Protein AF-A0A9X9S5Q2-F1 (afdb_monomer)

InterPro domains:
  IPR035952 Rhomboid-like superfamily [G3DSA:1.20.1540.10] (3-198)
  IPR035952 Rhomboid-like superfamily [SSF144091] (13-194)

Foldseek 3Di:
DCQPDDPCCCPVAAKAWLVDGDPRNLQNLLVDDNDPVQQCVLVVLLVVLVVLCVVQPPDVQLVVQLLVCLNGVLSNVLSVVVSVVCVVVVHTDIGGYNQLSSLLSNLVSLLSVLLVLDDPDPPDCPPPPDPDPDDVSVVVSVVVNVVVLVVCLVVLLVLLDQADPVRDGDNSVSNLSSNLSSLVSSLVSCVVVVPGDNVSNVVSVVSSVVSVVVSVVVVD

Structure (mmCIF, N/CA/C/O backbone):
data_AF-A0A9X9S5Q2-F1
#
_entry.id   AF-A0A9X9S5Q2-F1
#
loop_
_atom_site.group_PDB
_atom_site.id
_atom_site.type_symbol
_atom_site.label_atom_id
_atom_site.label_alt_id
_atom_site.label_comp_id
_atom_site.label_asym_id
_atom_site.label_entity_id
_atom_site.label_seq_id
_atom_site.pdbx_PDB_ins_code
_atom_site.Cartn_x
_atom_site.Cartn_y
_atom_site.Cartn_z
_atom_site.occupancy
_atom_site.B_iso_or_equiv
_atom_site.auth_seq_id
_atom_site.auth_comp_id
_atom_site.auth_asym_id
_atom_site.auth_atom_id
_atom_site.pdbx_PDB_model_num
ATOM 1 N N . MET A 1 1 ? 18.731 -2.890 -0.986 1.00 74.00 1 MET A N 1
ATOM 2 C CA . MET A 1 1 ? 19.321 -2.007 -2.017 1.00 74.00 1 MET A CA 1
ATOM 3 C C . MET A 1 1 ? 19.924 -2.868 -3.109 1.00 74.00 1 MET A C 1
ATOM 5 O O . MET A 1 1 ? 20.683 -3.769 -2.777 1.00 74.00 1 MET A O 1
ATOM 9 N N . ILE A 1 2 ? 19.578 -2.623 -4.375 1.00 87.50 2 ILE A N 1
ATOM 10 C CA . ILE A 1 2 ? 20.010 -3.463 -5.515 1.00 87.50 2 ILE A CA 1
ATOM 11 C C . ILE A 1 2 ? 20.996 -2.767 -6.466 1.00 87.50 2 ILE A C 1
ATOM 13 O O . ILE A 1 2 ? 21.327 -3.321 -7.509 1.00 87.50 2 ILE A O 1
ATOM 17 N N . TRP A 1 3 ? 21.467 -1.556 -6.135 1.00 84.38 3 TRP A N 1
ATOM 18 C CA . TRP A 1 3 ? 22.257 -0.689 -7.026 1.00 84.38 3 TRP A CA 1
ATOM 19 C C . TRP A 1 3 ? 23.456 -1.383 -7.689 1.00 84.38 3 TRP A C 1
ATOM 21 O O . TRP A 1 3 ? 23.707 -1.159 -8.869 1.00 84.38 3 TRP A O 1
ATOM 31 N N . SER A 1 4 ? 24.183 -2.234 -6.968 1.00 90.31 4 SER A N 1
ATOM 32 C CA . SER A 1 4 ? 25.396 -2.892 -7.470 1.00 90.31 4 SER A CA 1
ATOM 33 C C . SER A 1 4 ? 25.136 -4.111 -8.360 1.00 90.31 4 SER A C 1
ATOM 35 O O . SER A 1 4 ? 26.077 -4.641 -8.942 1.00 90.31 4 SER A O 1
ATOM 37 N N . LEU A 1 5 ? 23.886 -4.572 -8.482 1.00 92.12 5 LEU A N 1
ATOM 38 C CA . LEU A 1 5 ? 23.560 -5.735 -9.305 1.00 92.12 5 LEU A CA 1
ATOM 39 C C . LEU A 1 5 ? 23.618 -5.404 -10.802 1.00 92.12 5 LEU A C 1
ATOM 41 O O . LEU A 1 5 ? 23.294 -4.287 -11.223 1.00 92.12 5 LEU A O 1
ATOM 45 N N . ALA A 1 6 ? 23.974 -6.407 -11.605 1.00 95.00 6 ALA A N 1
ATOM 46 C CA . ALA A 1 6 ? 23.887 -6.335 -13.059 1.00 95.00 6 ALA A CA 1
ATOM 47 C C . ALA A 1 6 ? 22.443 -6.037 -13.508 1.00 95.00 6 ALA A C 1
ATOM 49 O O . ALA A 1 6 ? 21.480 -6.409 -12.825 1.00 95.00 6 ALA A O 1
ATOM 50 N N . ALA A 1 7 ? 22.285 -5.338 -14.635 1.00 92.38 7 ALA A N 1
ATOM 51 C CA . ALA A 1 7 ? 20.980 -4.874 -15.109 1.00 92.38 7 ALA A CA 1
ATOM 52 C C . ALA A 1 7 ? 20.016 -6.047 -15.336 1.00 92.38 7 ALA A C 1
ATOM 54 O O . ALA A 1 7 ? 18.865 -6.004 -14.902 1.00 92.38 7 ALA A O 1
ATOM 55 N N . GLU A 1 8 ? 20.517 -7.137 -15.905 1.00 93.81 8 GLU A N 1
ATOM 56 C CA . GLU A 1 8 ? 19.775 -8.362 -16.198 1.00 93.81 8 GLU A CA 1
ATOM 57 C C . GLU A 1 8 ? 19.169 -8.969 -14.926 1.00 93.81 8 GLU A C 1
ATOM 59 O O . GLU A 1 8 ? 18.037 -9.453 -14.935 1.00 93.81 8 GLU A O 1
ATOM 64 N N . ILE A 1 9 ? 19.895 -8.896 -13.806 1.00 94.19 9 ILE A N 1
ATOM 65 C CA . ILE A 1 9 ? 19.424 -9.383 -12.505 1.00 94.19 9 ILE A CA 1
ATOM 66 C C . ILE A 1 9 ? 18.381 -8.421 -11.924 1.00 94.19 9 ILE A C 1
ATOM 68 O O . ILE A 1 9 ? 17.349 -8.865 -11.420 1.00 94.19 9 ILE A O 1
ATOM 72 N N . LYS A 1 10 ? 18.604 -7.103 -12.013 1.00 94.00 10 LYS A N 1
ATOM 73 C CA . LYS A 1 10 ? 17.655 -6.095 -11.507 1.00 94.00 10 LYS A CA 1
ATOM 74 C C . LYS A 1 10 ? 16.293 -6.221 -12.183 1.00 94.00 10 LYS A C 1
ATOM 76 O O . LYS A 1 10 ? 15.301 -6.430 -11.493 1.00 94.00 10 LYS A O 1
ATOM 81 N N . TYR A 1 11 ? 16.249 -6.151 -13.511 1.00 92.31 11 TYR A N 1
ATOM 82 C CA . TYR A 1 11 ? 14.996 -6.227 -14.269 1.00 92.31 11 TYR A CA 1
ATOM 83 C C . TYR A 1 11 ? 14.404 -7.644 -14.280 1.00 92.31 11 TYR A C 1
ATOM 85 O O . TYR A 1 11 ? 13.187 -7.816 -14.310 1.00 92.31 11 TYR A O 1
ATOM 93 N N . GLY A 1 12 ? 15.249 -8.674 -14.168 1.00 92.75 12 GLY A N 1
ATOM 94 C CA . GLY A 1 12 ? 14.802 -10.063 -14.110 1.00 92.75 12 GLY A CA 1
ATOM 95 C C . GLY A 1 12 ? 14.085 -10.455 -12.814 1.00 92.75 12 GLY A C 1
ATOM 96 O O . GLY A 1 12 ? 13.256 -11.366 -12.850 1.00 92.75 12 GLY A O 1
ATOM 97 N N . TYR A 1 13 ? 14.390 -9.802 -11.685 1.00 94.88 13 TYR A N 1
ATOM 98 C CA . TYR A 1 13 ? 13.910 -10.240 -10.366 1.00 94.88 13 TYR A CA 1
ATOM 99 C C . TYR A 1 13 ? 13.351 -9.136 -9.471 1.00 94.88 13 TYR A C 1
ATOM 101 O O . TYR A 1 13 ? 12.476 -9.426 -8.665 1.00 94.88 13 TYR A O 1
ATOM 109 N N . PHE A 1 14 ? 13.840 -7.902 -9.573 1.00 96.50 14 PHE A N 1
ATOM 110 C CA . PHE A 1 14 ? 13.649 -6.884 -8.535 1.00 96.50 14 PHE A CA 1
ATOM 111 C C . PHE A 1 14 ? 13.004 -5.588 -9.020 1.00 96.50 14 PHE A C 1
ATOM 113 O O . PHE A 1 14 ? 12.625 -4.769 -8.195 1.00 96.50 14 PHE A O 1
ATOM 120 N N . ILE A 1 15 ? 12.890 -5.371 -10.325 1.00 95.56 15 ILE A N 1
ATOM 121 C CA . ILE A 1 15 ? 12.197 -4.220 -10.902 1.00 95.56 15 ILE A CA 1
ATOM 122 C C . ILE A 1 15 ? 11.067 -4.772 -11.754 1.00 95.56 15 ILE A C 1
ATOM 124 O O . ILE A 1 15 ? 11.304 -5.621 -12.615 1.00 95.56 15 ILE A O 1
ATOM 128 N N . LEU A 1 16 ? 9.845 -4.313 -11.495 1.00 96.50 16 LEU A N 1
ATOM 129 C CA . LEU A 1 16 ? 8.699 -4.639 -12.327 1.00 96.50 16 LEU A CA 1
ATOM 130 C C . LEU A 1 16 ? 8.826 -3.861 -13.634 1.00 96.50 16 LEU A C 1
ATOM 132 O O . LEU A 1 16 ? 8.566 -2.663 -13.662 1.00 96.50 16 LEU A O 1
ATOM 136 N N . ASP A 1 17 ? 9.242 -4.554 -14.686 1.00 95.31 17 ASP A N 1
ATOM 137 C CA . ASP A 1 17 ? 9.107 -4.111 -16.070 1.00 95.31 17 ASP A CA 1
ATOM 138 C C . ASP A 1 17 ? 7.739 -4.568 -16.586 1.00 95.31 17 ASP A C 1
ATOM 140 O O . ASP A 1 17 ? 7.499 -5.769 -16.745 1.00 95.31 17 ASP A O 1
ATOM 144 N N . THR A 1 18 ? 6.824 -3.626 -16.814 1.00 94.69 18 THR A N 1
ATOM 145 C CA . THR A 1 18 ? 5.465 -3.952 -17.270 1.00 94.69 18 THR A CA 1
ATOM 146 C C . THR A 1 18 ? 5.406 -4.432 -18.721 1.00 94.69 18 THR A C 1
ATOM 148 O O . THR A 1 18 ? 4.385 -4.989 -19.120 1.00 94.69 18 THR A O 1
ATOM 151 N N . THR A 1 19 ? 6.473 -4.265 -19.508 1.00 93.94 19 THR A N 1
ATOM 152 C CA . THR A 1 19 ? 6.540 -4.744 -20.900 1.00 93.94 19 THR A CA 1
ATOM 153 C C . THR A 1 19 ? 6.937 -6.217 -20.994 1.00 93.94 19 THR A C 1
ATOM 155 O O . THR A 1 19 ? 6.573 -6.901 -21.951 1.00 93.94 19 THR A O 1
ATOM 158 N N . ALA A 1 20 ? 7.636 -6.728 -19.978 1.00 94.94 20 ALA A N 1
ATOM 159 C CA . ALA A 1 20 ? 8.073 -8.116 -19.880 1.00 94.94 20 ALA A CA 1
ATOM 160 C C . ALA A 1 20 ? 7.974 -8.632 -18.425 1.00 94.94 20 ALA A C 1
ATOM 162 O O . ALA A 1 20 ? 8.992 -9.000 -17.822 1.00 94.94 20 ALA A O 1
ATOM 163 N N . PRO A 1 21 ? 6.763 -8.665 -17.831 1.00 94.69 21 PRO A N 1
ATOM 164 C CA . PRO A 1 21 ? 6.591 -8.988 -16.421 1.00 94.69 21 PRO A CA 1
ATOM 165 C C . PRO A 1 21 ? 6.963 -10.444 -16.127 1.00 94.69 21 PRO A C 1
ATOM 167 O O . PRO A 1 21 ? 6.702 -11.358 -16.912 1.00 94.69 21 PRO A O 1
ATOM 170 N N . ARG A 1 22 ? 7.558 -10.676 -14.955 1.00 95.62 22 ARG A N 1
ATOM 171 C CA . ARG A 1 22 ? 7.947 -12.004 -14.465 1.00 95.62 22 ARG A CA 1
ATOM 172 C C . ARG A 1 22 ? 7.353 -12.230 -13.084 1.00 95.62 22 ARG A C 1
ATOM 174 O O . ARG A 1 22 ? 7.291 -11.321 -12.268 1.00 95.62 22 ARG A O 1
ATOM 181 N N . TRP A 1 23 ? 6.988 -13.468 -12.763 1.00 94.25 23 TRP A N 1
ATOM 182 C CA . TRP A 1 23 ? 6.407 -13.790 -11.452 1.00 94.25 23 TRP A CA 1
ATOM 183 C C . TRP A 1 23 ? 7.246 -13.304 -10.264 1.00 94.25 23 TRP A C 1
ATOM 185 O O . TRP A 1 23 ? 6.703 -12.824 -9.273 1.00 94.25 23 TRP A O 1
ATOM 195 N N . THR A 1 24 ? 8.570 -13.377 -10.386 1.00 94.38 24 THR A N 1
ATOM 196 C CA . THR A 1 24 ? 9.510 -12.896 -9.370 1.00 94.38 24 THR A CA 1
ATOM 197 C C . THR A 1 24 ? 9.426 -11.384 -9.178 1.00 94.38 24 THR A C 1
ATOM 199 O O . THR A 1 24 ? 9.287 -10.929 -8.044 1.00 94.38 24 THR A O 1
ATOM 202 N N . ASN A 1 25 ? 9.455 -10.605 -10.264 1.00 94.81 25 ASN A N 1
ATOM 203 C CA . ASN A 1 25 ? 9.449 -9.146 -10.184 1.00 94.81 25 ASN A CA 1
ATOM 204 C C . ASN A 1 25 ? 8.061 -8.558 -9.873 1.00 94.81 25 ASN A C 1
ATOM 206 O O . ASN A 1 25 ? 7.994 -7.481 -9.290 1.00 94.81 25 ASN A O 1
ATOM 210 N N . ILE A 1 26 ? 6.967 -9.283 -10.131 1.00 96.12 26 ILE A N 1
ATOM 211 C CA . ILE A 1 26 ? 5.612 -8.904 -9.690 1.00 96.12 26 ILE A CA 1
ATOM 212 C C . ILE A 1 26 ? 5.539 -8.798 -8.162 1.00 96.12 26 ILE A C 1
ATOM 214 O O . ILE A 1 26 ? 4.878 -7.906 -7.638 1.00 96.12 26 ILE A O 1
ATOM 218 N N . PHE A 1 27 ? 6.222 -9.685 -7.439 1.00 96.50 27 PHE A N 1
ATOM 219 C CA . PHE A 1 27 ? 6.204 -9.678 -5.978 1.00 96.50 27 PHE A CA 1
ATOM 220 C C . PHE A 1 27 ? 7.379 -8.893 -5.385 1.00 96.50 27 PHE A C 1
ATOM 222 O O . PHE A 1 27 ? 7.187 -7.975 -4.587 1.00 96.50 27 PHE A O 1
ATOM 229 N N . LEU A 1 28 ? 8.608 -9.227 -5.787 1.00 96.94 28 LEU A N 1
ATOM 230 C CA . LEU A 1 28 ? 9.818 -8.703 -5.151 1.00 96.94 28 LEU A CA 1
ATOM 231 C C . LEU A 1 28 ? 10.054 -7.217 -5.420 1.00 96.94 28 LEU A C 1
ATOM 233 O O . LEU A 1 28 ? 10.713 -6.578 -4.604 1.00 96.94 28 LEU A O 1
ATOM 237 N N . SER A 1 29 ? 9.495 -6.652 -6.497 1.00 96.50 29 SER A N 1
ATOM 238 C CA . SER A 1 29 ? 9.605 -5.213 -6.779 1.00 96.50 29 SER A CA 1
ATOM 239 C C . SER A 1 29 ? 9.067 -4.338 -5.651 1.00 96.50 29 SER A C 1
ATOM 241 O O . SER A 1 29 ? 9.585 -3.250 -5.418 1.00 96.50 29 SER A O 1
ATOM 243 N N . SER A 1 30 ? 8.087 -4.822 -4.885 1.00 96.31 30 SER A N 1
ATOM 244 C CA . SER A 1 30 ? 7.549 -4.096 -3.728 1.00 96.31 30 SER A CA 1
ATOM 245 C C . SER A 1 30 ? 8.503 -4.067 -2.526 1.00 96.31 30 SER A C 1
ATOM 247 O O . SER A 1 30 ? 8.256 -3.359 -1.557 1.00 96.31 30 SER A O 1
ATOM 249 N N . TYR A 1 31 ? 9.601 -4.824 -2.557 1.00 96.12 31 TYR A N 1
ATOM 250 C CA . TYR A 1 31 ? 10.559 -4.955 -1.451 1.00 96.12 31 TYR A CA 1
ATOM 251 C C . TYR A 1 31 ? 11.960 -4.468 -1.813 1.00 96.12 31 TYR A C 1
ATOM 253 O O . TYR A 1 31 ? 12.915 -4.666 -1.057 1.00 96.12 31 TYR A O 1
ATOM 261 N N . THR A 1 32 ? 12.100 -3.835 -2.971 1.00 95.44 32 THR A N 1
ATOM 262 C CA . THR A 1 32 ? 13.381 -3.401 -3.507 1.00 95.44 32 THR A CA 1
ATOM 263 C C . THR A 1 32 ? 13.383 -1.927 -3.853 1.00 95.44 32 THR A C 1
ATOM 265 O O . THR A 1 32 ? 12.383 -1.322 -4.231 1.00 95.44 32 THR A O 1
ATOM 268 N N . HIS A 1 33 ? 14.571 -1.345 -3.708 1.00 93.06 33 HIS A N 1
ATOM 269 C CA . HIS A 1 33 ? 14.841 0.046 -4.021 1.00 93.06 33 HIS A CA 1
ATOM 270 C C . HIS A 1 33 ? 16.220 0.153 -4.665 1.00 93.06 33 HIS A C 1
ATOM 272 O O . HIS A 1 33 ? 17.183 -0.499 -4.227 1.00 93.06 33 HIS A O 1
ATOM 278 N N . SER A 1 34 ? 16.307 1.013 -5.678 1.00 90.31 34 SER A N 1
ATOM 279 C CA . SER A 1 34 ? 17.575 1.456 -6.269 1.00 90.31 34 SER A CA 1
ATOM 280 C C . SER A 1 34 ? 18.066 2.786 -5.701 1.00 90.31 34 SER A C 1
ATOM 282 O O . SER A 1 34 ? 19.245 3.083 -5.851 1.00 90.31 34 SER A O 1
ATOM 284 N N . ASP A 1 35 ? 17.194 3.563 -5.053 1.00 88.69 35 ASP A N 1
ATOM 285 C CA . ASP A 1 35 ? 17.498 4.897 -4.530 1.00 88.69 35 ASP A CA 1
ATOM 286 C C . ASP A 1 35 ? 17.336 4.962 -3.003 1.00 88.69 35 ASP A C 1
ATOM 288 O O . ASP A 1 35 ? 16.372 4.432 -2.440 1.00 88.69 35 ASP A O 1
ATOM 292 N N . TRP A 1 36 ? 18.293 5.616 -2.340 1.00 89.81 36 TRP A N 1
ATOM 293 C CA . TRP A 1 36 ? 18.332 5.726 -0.882 1.00 89.81 36 TRP A CA 1
ATOM 294 C C . TRP A 1 36 ? 17.270 6.684 -0.351 1.00 89.81 36 TRP A C 1
ATOM 296 O O . TRP A 1 36 ? 16.619 6.371 0.641 1.00 89.81 36 TRP A O 1
ATOM 306 N N . SER A 1 37 ? 17.048 7.814 -1.028 1.00 87.56 37 SER A N 1
ATOM 307 C CA . SER A 1 37 ? 16.031 8.786 -0.613 1.00 87.56 37 SER A CA 1
ATOM 308 C C . SER A 1 37 ? 14.638 8.152 -0.646 1.00 87.56 37 SER A C 1
ATOM 310 O O . SER A 1 37 ? 13.896 8.193 0.340 1.00 87.56 37 SER A O 1
ATOM 312 N N . HIS A 1 38 ? 14.325 7.442 -1.731 1.00 84.50 38 HIS A N 1
ATOM 313 C CA . HIS A 1 38 ? 13.075 6.708 -1.882 1.00 84.50 38 HIS A CA 1
ATOM 314 C C . HIS A 1 38 ? 12.915 5.584 -0.843 1.00 84.50 38 HIS A C 1
ATOM 316 O O . HIS A 1 38 ? 11.816 5.379 -0.318 1.00 84.50 38 HIS A O 1
ATOM 322 N N . LEU A 1 39 ? 13.989 4.863 -0.502 1.00 90.19 39 LEU A N 1
ATOM 323 C CA . LEU A 1 39 ? 13.960 3.870 0.577 1.00 90.19 39 LEU A CA 1
ATOM 324 C C . LEU A 1 39 ? 13.685 4.531 1.935 1.00 90.19 39 LEU A C 1
ATOM 326 O O . LEU A 1 39 ? 12.777 4.101 2.645 1.00 90.19 39 LEU A O 1
ATOM 330 N N . CYS A 1 40 ? 14.436 5.576 2.287 1.00 89.06 40 CYS A N 1
ATOM 331 C CA . CYS A 1 40 ? 14.298 6.285 3.557 1.00 89.06 40 CYS A CA 1
ATOM 332 C C . CYS A 1 40 ? 12.893 6.854 3.750 1.00 89.06 40 CYS A C 1
ATOM 334 O O . CYS A 1 40 ? 12.338 6.705 4.836 1.00 89.06 40 CYS A O 1
ATOM 336 N N . ASN A 1 41 ? 12.294 7.437 2.709 1.00 85.06 41 ASN A N 1
ATOM 337 C CA . ASN A 1 41 ? 10.929 7.953 2.783 1.00 85.06 41 ASN A CA 1
ATOM 338 C C . ASN A 1 41 ? 9.913 6.839 3.097 1.00 85.06 41 ASN A C 1
ATOM 340 O O . ASN A 1 41 ? 9.096 6.965 4.009 1.00 85.06 41 ASN A O 1
ATOM 344 N N . ASN A 1 42 ? 10.016 5.704 2.400 1.00 89.69 42 ASN A N 1
ATOM 345 C CA . ASN A 1 42 ? 9.109 4.571 2.595 1.00 89.69 42 ASN A CA 1
ATOM 346 C C . ASN A 1 42 ? 9.264 3.923 3.974 1.00 89.69 42 ASN A C 1
ATOM 348 O O . ASN A 1 42 ? 8.269 3.618 4.632 1.00 89.69 42 ASN A O 1
ATOM 352 N N . ILE A 1 43 ? 10.504 3.733 4.430 1.00 91.88 43 ILE A N 1
ATOM 353 C CA . ILE A 1 43 ? 10.781 3.190 5.763 1.00 91.88 43 ILE A CA 1
ATOM 354 C C . ILE A 1 43 ? 10.350 4.175 6.850 1.00 91.88 43 ILE A C 1
ATOM 356 O O . ILE A 1 43 ? 9.756 3.751 7.835 1.00 91.88 43 ILE A O 1
ATOM 360 N N . GLY A 1 44 ? 10.577 5.477 6.669 1.00 86.50 44 GLY A N 1
ATOM 361 C CA . GLY A 1 44 ? 10.124 6.508 7.602 1.00 86.50 44 GLY A CA 1
ATOM 362 C C . GLY A 1 44 ? 8.606 6.487 7.790 1.00 86.50 44 GLY A C 1
ATOM 363 O O . GLY A 1 44 ? 8.131 6.405 8.924 1.00 86.50 44 GLY A O 1
ATOM 364 N N . LEU A 1 45 ? 7.845 6.464 6.690 1.00 87.88 45 LEU A N 1
ATOM 365 C CA . LEU A 1 45 ? 6.383 6.354 6.733 1.00 87.88 45 LEU A CA 1
ATOM 366 C C . LEU A 1 45 ? 5.925 5.049 7.399 1.00 87.88 45 LEU A C 1
ATOM 368 O O . LEU A 1 45 ? 5.026 5.062 8.240 1.00 87.88 45 LEU A O 1
ATOM 372 N N . TYR A 1 46 ? 6.564 3.928 7.061 1.00 93.19 46 TYR A N 1
ATOM 373 C CA . TYR A 1 46 ? 6.263 2.631 7.660 1.00 93.19 46 TYR A CA 1
ATOM 374 C C . TYR A 1 46 ? 6.520 2.611 9.175 1.00 93.19 46 TYR A C 1
ATOM 376 O O . TYR A 1 46 ? 5.670 2.151 9.934 1.00 93.19 46 TYR A O 1
ATOM 384 N N . LEU A 1 47 ? 7.648 3.152 9.642 1.00 91.94 47 LEU A N 1
ATOM 385 C CA . LEU A 1 47 ? 7.974 3.234 11.070 1.00 91.94 47 LEU A CA 1
ATOM 386 C C . LEU A 1 47 ? 7.017 4.160 11.830 1.00 91.94 47 LEU A C 1
ATOM 388 O O . LEU A 1 47 ? 6.622 3.845 12.955 1.00 91.94 47 LEU A O 1
ATOM 392 N N . LEU A 1 48 ? 6.597 5.269 11.216 1.00 87.75 48 LEU A N 1
ATOM 393 C CA . LEU A 1 48 ? 5.571 6.144 11.783 1.00 87.75 48 LEU A CA 1
ATOM 394 C C . LEU A 1 48 ? 4.235 5.402 11.925 1.00 87.75 48 LEU A C 1
ATOM 396 O O . LEU A 1 48 ? 3.608 5.452 12.985 1.00 87.75 48 LEU A O 1
ATOM 400 N N . ALA A 1 49 ? 3.830 4.662 10.890 1.00 91.69 49 ALA A N 1
ATOM 401 C CA . ALA A 1 49 ? 2.632 3.834 10.930 1.00 91.69 49 ALA A CA 1
ATOM 402 C C . ALA A 1 49 ? 2.722 2.760 12.024 1.00 91.69 49 ALA A C 1
ATOM 404 O O . ALA A 1 49 ? 1.791 2.621 12.813 1.00 91.69 49 ALA A O 1
ATOM 405 N N . LEU A 1 50 ? 3.850 2.051 12.137 1.00 93.12 50 LEU A N 1
ATOM 406 C CA . LEU A 1 50 ? 4.075 1.079 13.209 1.00 93.12 50 LEU A CA 1
ATOM 407 C C . LEU A 1 50 ? 4.016 1.720 14.597 1.00 93.12 50 LEU A C 1
ATOM 409 O O . LEU A 1 50 ? 3.428 1.135 15.500 1.00 93.12 50 LEU A O 1
ATOM 413 N N . THR A 1 51 ? 4.574 2.918 14.772 1.00 88.44 51 THR A N 1
ATOM 414 C CA . THR A 1 51 ? 4.508 3.652 16.046 1.00 88.44 51 THR A CA 1
ATOM 415 C C . THR A 1 51 ? 3.057 3.917 16.442 1.00 88.44 51 THR A C 1
ATOM 417 O O . THR A 1 51 ? 2.663 3.639 17.577 1.00 88.44 51 THR A O 1
ATOM 420 N N . LEU A 1 52 ? 2.238 4.386 15.496 1.00 87.94 52 LEU A N 1
ATOM 421 C CA . LEU A 1 52 ? 0.809 4.599 15.716 1.00 87.94 52 LEU A CA 1
ATOM 422 C C . LEU A 1 52 ? 0.087 3.285 16.045 1.00 87.94 52 LEU A C 1
ATOM 424 O O . LEU A 1 52 ? -0.647 3.217 17.027 1.00 87.94 52 LEU A O 1
ATOM 428 N N . ILE A 1 53 ? 0.349 2.224 15.277 1.00 93.06 53 ILE A N 1
ATOM 429 C CA . ILE A 1 53 ? -0.230 0.894 15.495 1.00 93.06 53 ILE A CA 1
ATOM 430 C C . ILE A 1 53 ? 0.129 0.365 16.882 1.00 93.06 53 ILE A C 1
ATOM 432 O O . ILE A 1 53 ? -0.762 -0.044 17.611 1.00 93.06 53 ILE A O 1
ATOM 436 N N . PHE A 1 54 ? 1.398 0.361 17.281 1.00 92.25 54 PHE A N 1
ATOM 437 C CA . PHE A 1 54 ? 1.789 -0.183 18.584 1.00 92.25 54 PHE A CA 1
ATOM 438 C C . PHE A 1 54 ? 1.280 0.661 19.753 1.00 92.25 54 PHE A C 1
ATOM 440 O O . PHE A 1 54 ? 1.028 0.117 20.824 1.00 92.25 54 PHE A O 1
ATOM 447 N N . THR A 1 55 ? 1.073 1.962 19.543 1.00 90.62 55 THR A N 1
ATOM 448 C CA . THR A 1 55 ? 0.473 2.839 20.556 1.00 90.62 55 THR A CA 1
ATOM 449 C C . THR A 1 55 ? -1.038 2.618 20.675 1.00 90.62 55 THR A C 1
ATOM 451 O O . THR A 1 55 ? -1.583 2.715 21.773 1.00 90.62 55 THR A O 1
ATOM 454 N N . CYS A 1 56 ? -1.726 2.320 19.565 1.00 89.69 56 CYS A N 1
ATOM 455 C CA . CYS A 1 56 ? -3.190 2.318 19.513 1.00 89.69 56 CYS A CA 1
ATOM 456 C C . CYS A 1 56 ? -3.854 0.938 19.345 1.00 89.69 56 CYS A C 1
ATOM 458 O O . CYS A 1 56 ? -5.060 0.794 19.546 1.00 89.69 56 CYS A O 1
ATOM 460 N N . CYS A 1 57 ? -3.122 -0.099 18.952 1.00 91.62 57 CYS A N 1
ATOM 461 C CA . CYS A 1 57 ? -3.687 -1.414 18.675 1.00 91.62 57 CYS A CA 1
ATOM 462 C C . CYS A 1 57 ? -3.801 -2.239 19.959 1.00 91.62 57 CYS A C 1
ATOM 464 O O . CYS A 1 57 ? -2.831 -2.824 20.432 1.00 91.62 57 CYS A O 1
ATOM 466 N N . ALA A 1 58 ? -5.016 -2.346 20.496 1.00 88.50 58 ALA A N 1
ATOM 467 C CA . ALA A 1 58 ? -5.276 -3.167 21.678 1.00 88.50 58 ALA A CA 1
ATOM 468 C C . ALA A 1 58 ? -5.297 -4.683 21.388 1.00 88.50 58 ALA A C 1
ATOM 470 O O . ALA A 1 58 ? -5.126 -5.483 22.306 1.00 88.50 58 ALA A O 1
ATOM 471 N N . ASN A 1 59 ? -5.527 -5.102 20.133 1.00 91.31 59 ASN A N 1
ATOM 472 C CA . ASN A 1 59 ? -5.641 -6.519 19.777 1.00 91.31 59 ASN A CA 1
ATOM 473 C C . ASN A 1 59 ? -4.500 -6.987 18.849 1.00 91.31 59 ASN A C 1
ATOM 475 O O . ASN A 1 59 ? -4.531 -6.699 17.650 1.00 91.31 59 ASN A O 1
ATOM 479 N N . PRO A 1 60 ? -3.553 -7.810 19.339 1.00 92.00 60 PRO A N 1
ATOM 480 C CA . PRO A 1 60 ? -2.426 -8.275 18.531 1.00 92.00 60 PRO A CA 1
ATOM 481 C C . PRO A 1 60 ? -2.832 -9.203 17.374 1.00 92.00 60 PRO A C 1
ATOM 483 O O . PRO A 1 60 ? -2.118 -9.277 16.375 1.00 92.00 60 PRO A O 1
ATOM 486 N N . LYS A 1 61 ? -3.984 -9.889 17.453 1.00 95.00 61 LYS A N 1
ATOM 487 C CA . LYS A 1 61 ? -4.483 -10.741 16.357 1.00 95.00 61 LYS A CA 1
ATOM 488 C C . LYS A 1 61 ? -4.905 -9.910 15.147 1.00 95.00 61 LYS A C 1
ATOM 490 O O . LYS A 1 61 ? -4.643 -10.327 14.022 1.00 95.00 61 LYS A O 1
ATOM 495 N N . LEU A 1 62 ? -5.514 -8.739 15.373 1.00 93.44 62 LEU A N 1
ATOM 496 C CA . LEU A 1 62 ? -5.874 -7.802 14.302 1.00 93.44 62 LEU A CA 1
ATOM 497 C C . LEU A 1 62 ? -4.627 -7.413 13.509 1.00 93.44 62 LEU A C 1
ATOM 499 O O . LEU A 1 62 ? -4.609 -7.537 12.284 1.00 93.44 62 LEU A O 1
ATOM 503 N N . LEU A 1 63 ? -3.570 -7.008 14.221 1.00 94.56 63 LEU A N 1
ATOM 504 C CA . LEU A 1 63 ? -2.299 -6.633 13.613 1.00 94.56 63 LEU A CA 1
ATOM 505 C C . LEU A 1 63 ? -1.651 -7.807 12.881 1.00 94.56 63 LEU A C 1
ATOM 507 O O . LEU A 1 63 ? -1.212 -7.639 11.746 1.00 94.56 63 LEU A O 1
ATOM 511 N N . HIS A 1 64 ? -1.598 -8.984 13.504 1.00 95.62 64 HIS A N 1
ATOM 512 C CA . HIS A 1 64 ? -0.947 -10.155 12.923 1.00 95.62 64 HIS A CA 1
ATOM 513 C C . HIS A 1 64 ? -1.592 -10.575 11.596 1.00 95.62 64 HIS A C 1
ATOM 515 O O . HIS A 1 64 ? -0.901 -10.680 10.582 1.00 95.62 64 HIS A O 1
ATOM 521 N N . TYR A 1 65 ? -2.917 -10.752 11.574 1.00 97.25 65 TYR A N 1
ATOM 522 C CA . TYR A 1 65 ? -3.620 -11.157 10.356 1.00 97.25 65 TYR A CA 1
ATOM 523 C C . TYR A 1 65 ? -3.598 -10.066 9.286 1.00 97.25 65 TYR A C 1
ATOM 525 O O . TYR A 1 65 ? -3.347 -10.371 8.121 1.00 97.25 65 TYR A O 1
ATOM 533 N N . SER A 1 66 ? -3.789 -8.799 9.671 1.00 96.81 66 SER A N 1
ATOM 534 C CA . SER A 1 66 ? -3.736 -7.6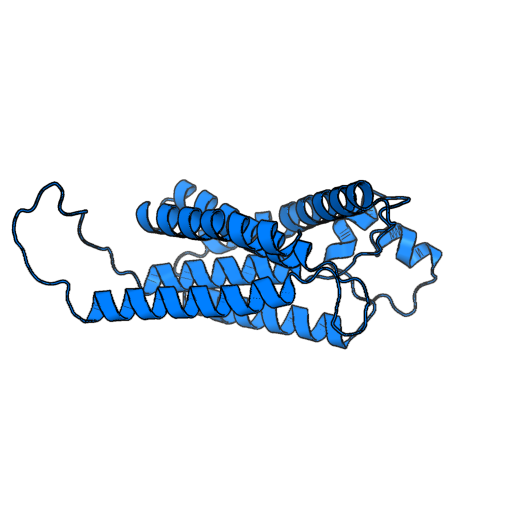91 8.711 1.00 96.81 66 SER A CA 1
ATOM 535 C C . SER A 1 66 ? -2.341 -7.549 8.103 1.00 96.81 66 SER A C 1
ATOM 537 O O . SER A 1 66 ? -2.225 -7.398 6.894 1.00 96.81 66 SER A O 1
ATOM 539 N N . SER A 1 67 ? -1.282 -7.675 8.911 1.00 96.19 67 SER A N 1
ATOM 540 C CA . SER A 1 67 ? 0.110 -7.619 8.443 1.00 96.19 67 SER A CA 1
ATOM 541 C C . SER A 1 67 ? 0.423 -8.727 7.448 1.00 96.19 67 SER A C 1
ATOM 543 O O . SER A 1 67 ? 1.011 -8.460 6.406 1.00 96.19 67 SER A O 1
ATOM 545 N N . LEU A 1 68 ? 0.016 -9.965 7.745 1.00 97.00 68 LEU A N 1
ATOM 546 C CA . LEU A 1 68 ? 0.256 -11.099 6.856 1.00 97.00 68 LEU A CA 1
ATOM 547 C C . LEU A 1 68 ? -0.440 -10.907 5.505 1.00 97.00 68 LEU A C 1
ATOM 549 O O . LEU A 1 68 ? 0.170 -11.131 4.465 1.00 97.00 68 LEU A O 1
ATOM 553 N N . ILE A 1 69 ? -1.695 -10.451 5.515 1.00 97.31 69 ILE A N 1
ATOM 554 C CA . ILE A 1 69 ? -2.430 -10.156 4.282 1.00 97.31 69 ILE A CA 1
ATOM 555 C C . ILE A 1 69 ? -1.757 -9.003 3.533 1.00 97.31 69 ILE A C 1
ATOM 557 O O . ILE A 1 69 ? -1.499 -9.130 2.340 1.00 97.31 69 ILE A O 1
ATOM 561 N N . VAL A 1 70 ? -1.417 -7.906 4.214 1.00 97.38 70 VAL A N 1
ATOM 562 C CA . VAL A 1 70 ? -0.785 -6.735 3.591 1.00 97.38 70 VAL A CA 1
ATOM 563 C C . VAL A 1 70 ? 0.555 -7.094 2.948 1.00 97.38 70 VAL A C 1
ATOM 565 O O . VAL A 1 70 ? 0.773 -6.775 1.784 1.00 97.38 70 VAL A O 1
ATOM 568 N N . LEU A 1 71 ? 1.424 -7.819 3.649 1.00 97.12 71 LEU A N 1
ATOM 569 C CA . LEU A 1 71 ? 2.749 -8.214 3.158 1.00 97.12 71 LEU A CA 1
ATOM 570 C C . LEU A 1 71 ? 2.716 -9.282 2.052 1.00 97.12 71 LEU A C 1
ATOM 572 O O . LEU A 1 71 ? 3.766 -9.671 1.559 1.00 97.12 71 LEU A O 1
ATOM 576 N N . ILE A 1 72 ? 1.553 -9.798 1.669 1.00 96.50 72 ILE A N 1
ATOM 577 C CA . ILE A 1 72 ? 1.451 -10.798 0.598 1.00 96.50 72 ILE A CA 1
ATOM 578 C C . ILE A 1 72 ? 0.586 -10.258 -0.534 1.00 96.50 72 ILE A C 1
ATOM 580 O O . ILE A 1 72 ? 0.993 -10.246 -1.693 1.00 96.50 72 ILE A O 1
ATOM 584 N N . VAL A 1 73 ? -0.609 -9.784 -0.200 1.00 96.12 73 VAL A N 1
ATOM 585 C CA . VAL A 1 73 ? -1.642 -9.413 -1.165 1.00 96.12 73 VAL A CA 1
ATOM 586 C C . VAL A 1 73 ? -1.399 -8.027 -1.755 1.00 96.12 73 VAL A C 1
ATOM 588 O O . VAL A 1 73 ? -1.586 -7.853 -2.958 1.00 96.12 73 VAL A O 1
ATOM 591 N N . VAL A 1 74 ? -0.951 -7.046 -0.958 1.00 96.00 74 VAL A N 1
ATOM 592 C CA . VAL A 1 74 ? -0.755 -5.668 -1.452 1.00 96.00 74 VAL A CA 1
ATOM 593 C C . VAL A 1 74 ? 0.291 -5.600 -2.569 1.00 96.00 74 VAL A C 1
ATOM 595 O O . VAL A 1 74 ? -0.028 -4.990 -3.590 1.00 96.00 74 VAL A O 1
ATOM 598 N N . PRO A 1 75 ? 1.474 -6.244 -2.468 1.00 96.81 75 PRO A N 1
ATOM 599 C CA . PRO A 1 75 ? 2.430 -6.306 -3.575 1.00 96.81 75 PRO A CA 1
ATOM 600 C C . PRO A 1 75 ? 1.821 -6.834 -4.876 1.00 96.81 75 PRO A C 1
ATOM 602 O O . PRO A 1 75 ? 1.951 -6.213 -5.927 1.00 96.81 75 PRO A O 1
ATOM 605 N N . LEU A 1 76 ? 1.096 -7.955 -4.800 1.00 96.38 76 LEU A N 1
ATOM 606 C CA . LEU A 1 76 ? 0.505 -8.600 -5.974 1.00 96.38 76 LEU A CA 1
ATOM 607 C C . LEU A 1 76 ? -0.558 -7.712 -6.624 1.00 96.38 76 LEU A C 1
ATOM 609 O O . LEU A 1 76 ? -0.558 -7.525 -7.841 1.00 96.38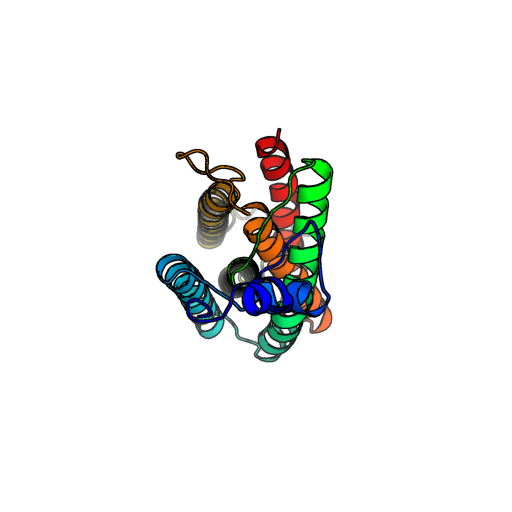 76 LEU A O 1
ATOM 613 N N . PHE A 1 77 ? -1.446 -7.142 -5.809 1.00 94.06 77 PHE A N 1
ATOM 614 C CA . PHE A 1 77 ? -2.522 -6.287 -6.294 1.00 94.06 77 PHE A CA 1
ATOM 615 C C . PHE A 1 77 ? -1.983 -4.987 -6.897 1.00 94.06 77 PHE A C 1
ATOM 617 O O . PHE A 1 77 ? -2.389 -4.585 -7.985 1.00 94.06 77 PHE A O 1
ATOM 624 N N . THR A 1 78 ? -1.007 -4.367 -6.238 1.00 94.06 78 THR A N 1
ATOM 625 C CA . THR A 1 78 ? -0.381 -3.126 -6.708 1.00 94.06 78 THR A CA 1
ATOM 626 C C . THR A 1 78 ? 0.344 -3.335 -8.036 1.00 94.06 78 THR A C 1
ATOM 628 O O . THR A 1 78 ? 0.193 -2.530 -8.957 1.00 94.06 78 THR A O 1
ATOM 631 N N . SER A 1 79 ? 1.078 -4.440 -8.180 1.00 95.44 79 SER A N 1
ATOM 632 C CA . SER A 1 79 ? 1.727 -4.801 -9.442 1.00 95.44 79 SER A CA 1
ATOM 633 C C . SER A 1 79 ? 0.711 -5.048 -10.556 1.00 95.44 79 SER A C 1
ATOM 635 O O . SER A 1 79 ? 0.904 -4.562 -11.670 1.00 95.44 79 SER A O 1
ATOM 637 N N . ALA A 1 80 ? -0.402 -5.730 -10.265 1.00 94.69 80 ALA A N 1
ATOM 638 C CA . ALA A 1 80 ? -1.474 -5.945 -11.237 1.00 94.69 80 ALA A CA 1
ATOM 639 C C . ALA A 1 80 ? -2.070 -4.623 -11.742 1.00 94.69 80 ALA A C 1
ATOM 641 O O . ALA A 1 80 ? -2.216 -4.439 -12.952 1.00 94.69 80 ALA A O 1
ATOM 642 N N . VAL A 1 81 ? -2.351 -3.677 -10.843 1.00 91.50 81 VAL A N 1
ATOM 643 C CA . VAL A 1 81 ? -2.878 -2.369 -11.253 1.00 91.50 81 VAL A CA 1
ATOM 644 C C . VAL A 1 81 ? -1.831 -1.548 -12.001 1.00 91.50 81 VAL A C 1
ATOM 646 O O . VAL A 1 81 ? -2.166 -0.907 -12.990 1.00 91.50 81 VAL A O 1
ATOM 649 N N . THR A 1 82 ? -0.561 -1.614 -11.602 1.00 91.88 82 THR A N 1
ATOM 650 C CA . THR A 1 82 ? 0.534 -0.934 -12.315 1.00 91.88 82 THR A CA 1
ATOM 651 C C . THR A 1 82 ? 0.659 -1.438 -13.755 1.00 91.88 82 THR A C 1
ATOM 653 O O . THR A 1 82 ? 0.775 -0.639 -14.683 1.00 91.88 82 THR A O 1
ATOM 656 N N . MET A 1 83 ? 0.581 -2.757 -13.962 1.00 94.50 83 MET A N 1
ATOM 657 C CA . MET A 1 83 ? 0.575 -3.357 -15.300 1.00 94.50 83 MET A CA 1
ATOM 658 C C . MET A 1 83 ? -0.667 -2.953 -16.099 1.00 94.50 83 MET A C 1
ATOM 660 O O . MET A 1 83 ? -0.552 -2.612 -17.274 1.00 94.50 83 MET A O 1
ATOM 664 N N . HIS A 1 84 ? -1.845 -2.943 -15.471 1.00 91.94 84 HIS A N 1
ATOM 665 C CA . HIS A 1 84 ? -3.075 -2.507 -16.130 1.00 91.94 84 HIS A CA 1
ATOM 666 C C . HIS A 1 84 ? -3.011 -1.034 -16.553 1.00 91.94 84 HIS A C 1
ATOM 668 O O . HIS A 1 84 ? -3.356 -0.702 -17.683 1.00 91.94 84 HIS A O 1
ATOM 674 N N . LEU A 1 85 ? -2.514 -0.157 -15.679 1.00 87.50 85 LEU A N 1
ATOM 675 C CA . LEU A 1 85 ? -2.327 1.259 -15.973 1.00 87.50 85 LEU A CA 1
ATOM 676 C C . LEU A 1 85 ? -1.332 1.466 -17.118 1.00 87.50 85 LEU A C 1
ATOM 678 O O . LEU A 1 85 ? -1.621 2.211 -18.049 1.00 87.50 85 LEU A O 1
ATOM 682 N N . SER A 1 86 ? -0.195 0.769 -17.076 1.00 89.12 86 SER A N 1
ATOM 683 C CA . SER A 1 86 ? 0.802 0.775 -18.150 1.00 89.12 86 SER A CA 1
ATOM 684 C C . SER A 1 86 ? 0.193 0.382 -19.501 1.00 89.12 86 SER A C 1
ATOM 686 O O . SER A 1 86 ? 0.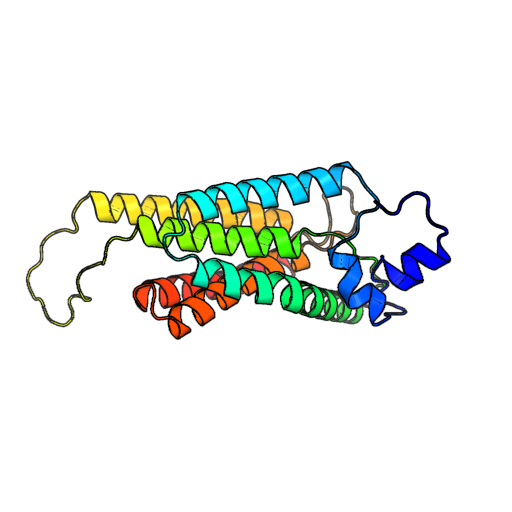423 1.066 -20.499 1.00 89.12 86 SER A O 1
ATOM 688 N N . ALA A 1 87 ? -0.633 -0.670 -19.529 1.00 91.06 87 ALA A N 1
ATOM 689 C CA . ALA A 1 87 ? -1.329 -1.109 -20.735 1.00 91.06 87 ALA A CA 1
ATOM 690 C C . ALA A 1 87 ? -2.338 -0.061 -21.236 1.00 91.06 87 ALA A C 1
ATOM 692 O O . ALA A 1 87 ? -2.348 0.257 -22.422 1.00 91.06 87 ALA A O 1
ATOM 693 N N . THR A 1 88 ? -3.138 0.522 -20.339 1.00 88.56 88 THR A N 1
ATOM 694 C CA . THR A 1 88 ? -4.130 1.558 -20.679 1.00 88.56 88 THR A CA 1
ATOM 695 C C . THR A 1 88 ? -3.474 2.827 -21.225 1.00 88.56 88 THR A C 1
ATOM 697 O O . THR A 1 88 ? -3.973 3.416 -22.180 1.00 88.56 88 THR A O 1
ATOM 700 N N . LEU A 1 89 ? -2.326 3.222 -20.673 1.00 85.94 89 LEU A N 1
ATOM 701 C CA . LEU A 1 89 ? -1.554 4.374 -21.145 1.00 85.94 89 LEU A CA 1
ATOM 702 C C . LEU A 1 89 ? -0.692 4.059 -22.378 1.00 85.94 89 LEU A C 1
ATOM 704 O O . LEU A 1 89 ? -0.091 4.970 -22.942 1.00 85.94 89 LEU A O 1
ATOM 708 N N . SER A 1 90 ? -0.621 2.791 -22.805 1.00 89.12 90 SER A N 1
ATOM 709 C CA . SER A 1 90 ? 0.267 2.322 -23.880 1.00 89.12 90 SER A CA 1
ATOM 710 C C . SER A 1 90 ? 1.737 2.715 -23.663 1.00 89.12 90 SER A C 1
ATOM 712 O O . SER A 1 90 ? 2.458 3.033 -24.609 1.00 89.12 90 SER A O 1
ATOM 714 N N . GLN A 1 91 ? 2.191 2.704 -22.408 1.00 86.00 91 GLN A N 1
ATOM 715 C CA . GLN A 1 91 ? 3.546 3.094 -22.013 1.00 86.00 91 GLN A CA 1
ATOM 716 C C . GLN A 1 91 ? 4.144 2.055 -21.075 1.00 86.00 91 GLN A C 1
A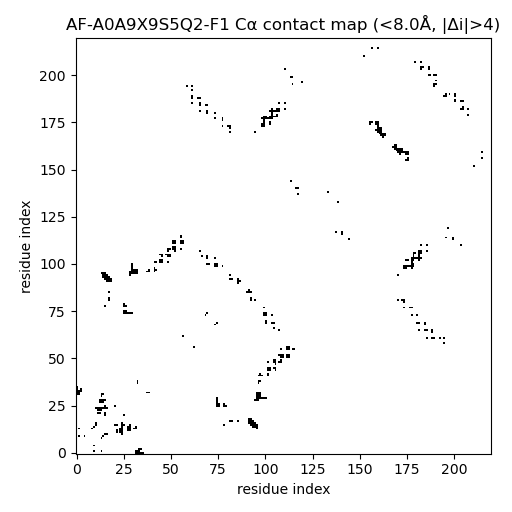TOM 718 O O . GLN A 1 91 ? 3.541 1.718 -20.058 1.00 86.00 91 GLN A O 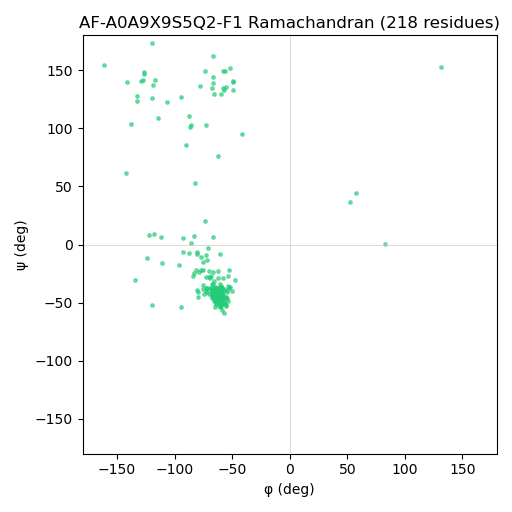1
ATOM 723 N N . GLY A 1 92 ? 5.344 1.565 -21.394 1.00 87.75 92 GLY A N 1
ATOM 724 C CA . GLY A 1 92 ? 6.108 0.698 -20.500 1.00 87.75 92 GLY A CA 1
ATOM 725 C C . GLY A 1 92 ? 6.523 1.447 -19.237 1.00 87.75 92 GLY A C 1
ATOM 726 O O . GLY A 1 92 ? 7.074 2.544 -19.318 1.00 87.75 92 GLY A O 1
ATOM 727 N N . LEU A 1 93 ? 6.260 0.856 -18.074 1.00 89.62 93 LEU A N 1
ATOM 728 C CA . LEU A 1 93 ? 6.594 1.411 -16.770 1.00 89.62 93 LEU A CA 1
ATOM 729 C C . LEU A 1 93 ? 7.588 0.494 -16.063 1.00 89.62 93 LEU A C 1
ATOM 731 O O . LEU A 1 93 ? 7.471 -0.731 -16.096 1.00 89.62 93 LEU A O 1
ATOM 735 N N . TYR A 1 94 ? 8.531 1.117 -15.364 1.00 91.69 94 TYR A N 1
ATOM 736 C CA . TYR A 1 94 ? 9.391 0.436 -14.410 1.00 91.69 94 TYR A CA 1
ATOM 737 C C . TYR A 1 94 ? 8.955 0.821 -13.007 1.00 91.69 94 TYR A C 1
ATOM 739 O O . TYR A 1 94 ? 8.930 2.005 -12.664 1.00 91.69 94 TYR A O 1
ATOM 747 N N . SER A 1 95 ? 8.609 -0.166 -12.188 1.00 92.56 95 SER A N 1
ATOM 748 C CA . SER A 1 95 ? 8.152 0.081 -10.825 1.00 92.56 95 SER A CA 1
ATOM 749 C C . SER A 1 95 ? 8.901 -0.760 -9.805 1.00 92.56 95 SER A C 1
ATOM 751 O O . SER A 1 95 ? 9.242 -1.919 -10.036 1.00 92.56 95 SER A O 1
ATOM 753 N N . GLN A 1 96 ? 9.186 -0.138 -8.669 1.00 93.62 96 GLN A N 1
ATOM 754 C CA . GLN A 1 96 ? 9.751 -0.768 -7.486 1.00 93.62 96 GLN A CA 1
ATOM 755 C C . GLN A 1 96 ? 9.494 0.131 -6.276 1.00 93.62 96 GLN A C 1
ATOM 757 O O . GLN A 1 96 ? 9.394 1.354 -6.413 1.00 93.62 96 GLN A O 1
ATOM 762 N N . GLY A 1 97 ? 9.456 -0.464 -5.093 1.00 93.00 97 GLY A N 1
ATOM 763 C CA . GLY A 1 97 ? 9.406 0.243 -3.826 1.00 93.00 97 GLY A CA 1
ATOM 764 C C . GLY A 1 97 ? 8.335 -0.274 -2.873 1.00 93.00 97 GLY A C 1
ATOM 765 O O . GLY A 1 97 ? 7.283 -0.767 -3.261 1.00 93.00 97 GLY A O 1
ATOM 766 N N . PHE A 1 98 ? 8.613 -0.086 -1.587 1.00 94.19 98 PHE A N 1
ATOM 767 C CA . PHE A 1 98 ? 7.776 -0.509 -0.460 1.00 94.19 98 PHE A CA 1
ATOM 768 C C . PHE A 1 98 ? 6.644 0.468 -0.118 1.00 94.19 98 PHE A C 1
ATOM 770 O O . PHE A 1 98 ? 5.958 0.315 0.889 1.00 94.19 98 PHE A O 1
ATOM 777 N N . SER A 1 99 ? 6.439 1.494 -0.939 1.00 92.12 99 SER A N 1
ATOM 778 C CA . SER A 1 99 ? 5.513 2.580 -0.641 1.00 92.12 99 SER A CA 1
ATOM 779 C C . SER A 1 99 ? 4.071 2.092 -0.488 1.00 92.12 99 SER A C 1
ATOM 781 O O . SER A 1 99 ? 3.447 2.387 0.525 1.00 92.12 99 SER A O 1
ATOM 783 N N . ALA A 1 100 ? 3.552 1.275 -1.410 1.00 94.00 100 ALA A N 1
ATOM 784 C CA . ALA A 1 100 ? 2.187 0.742 -1.318 1.00 94.00 100 ALA A CA 1
ATOM 785 C C . ALA A 1 100 ? 1.942 -0.031 -0.009 1.00 94.00 100 ALA A C 1
ATOM 787 O O . ALA A 1 100 ? 0.907 0.132 0.636 1.00 94.00 100 ALA A O 1
ATOM 788 N N . VAL A 1 101 ? 2.928 -0.819 0.429 1.00 96.75 101 VAL A N 1
ATOM 789 C CA . VAL A 1 101 ? 2.871 -1.520 1.717 1.00 96.75 101 VAL A CA 1
ATOM 790 C C . VAL A 1 101 ? 2.917 -0.524 2.877 1.00 96.75 101 VAL A C 1
ATOM 792 O O . VAL A 1 101 ? 2.097 -0.622 3.787 1.00 96.75 101 VAL A O 1
ATOM 795 N N . ALA A 1 102 ? 3.815 0.464 2.844 1.00 94.75 102 ALA A N 1
ATOM 796 C CA . ALA A 1 102 ? 3.886 1.504 3.869 1.00 94.75 102 ALA A CA 1
ATOM 797 C C . ALA A 1 102 ? 2.545 2.246 4.020 1.00 94.75 102 ALA A C 1
ATOM 799 O O . ALA A 1 102 ? 2.054 2.379 5.138 1.00 94.75 102 ALA A O 1
ATOM 800 N N . TYR A 1 103 ? 1.902 2.620 2.910 1.00 92.56 103 TYR A N 1
ATOM 801 C CA . TYR A 1 103 ? 0.574 3.242 2.904 1.00 92.56 103 TYR A CA 1
ATOM 802 C C . TYR A 1 103 ? -0.527 2.308 3.426 1.00 92.56 103 TYR A C 1
ATOM 804 O O . TYR A 1 103 ? -1.413 2.760 4.155 1.00 92.56 103 TYR A O 1
ATOM 812 N N . ALA A 1 104 ? -0.466 1.006 3.133 1.00 95.44 104 ALA A N 1
ATOM 813 C CA . ALA A 1 104 ? -1.384 0.032 3.724 1.00 95.44 104 ALA A CA 1
ATOM 814 C C . ALA A 1 104 ? -1.244 -0.021 5.258 1.00 95.44 104 ALA A C 1
ATOM 816 O O . ALA A 1 104 ? -2.242 -0.053 5.980 1.00 95.44 104 ALA A O 1
ATOM 817 N N . TYR A 1 105 ? -0.013 0.039 5.774 1.00 95.94 105 TYR A N 1
ATOM 818 C CA . TYR A 1 105 ? 0.240 0.152 7.211 1.00 95.94 105 TYR A CA 1
ATOM 819 C C . TYR A 1 105 ? -0.214 1.496 7.781 1.00 95.94 105 TYR A C 1
ATOM 821 O O . TYR A 1 105 ? -0.758 1.522 8.883 1.00 95.94 105 TYR A O 1
ATOM 829 N N . THR A 1 106 ? -0.061 2.602 7.050 1.00 92.50 106 THR A N 1
ATOM 830 C CA . THR A 1 106 ? -0.620 3.900 7.454 1.00 92.50 106 THR A CA 1
ATOM 831 C C . THR A 1 106 ? -2.135 3.808 7.631 1.00 92.50 106 THR A C 1
ATOM 833 O O . THR A 1 106 ? -2.652 4.272 8.647 1.00 92.50 106 THR A O 1
ATOM 836 N N . ALA A 1 107 ? -2.845 3.144 6.713 1.00 91.62 107 ALA A N 1
ATOM 837 C CA . ALA A 1 107 ? -4.280 2.900 6.845 1.00 91.62 107 ALA A CA 1
ATOM 838 C C . ALA A 1 107 ? -4.625 2.066 8.091 1.00 91.62 107 ALA A C 1
ATOM 840 O O . ALA A 1 107 ? -5.550 2.423 8.822 1.00 91.62 107 ALA A O 1
ATOM 841 N N . ILE A 1 108 ? -3.859 1.005 8.383 1.00 93.94 108 ILE A N 1
ATOM 842 C CA . ILE A 1 108 ? -4.021 0.222 9.621 1.00 93.94 108 ILE A CA 1
ATOM 843 C C . ILE A 1 108 ? -3.793 1.112 10.852 1.00 93.94 108 ILE A C 1
ATOM 845 O O . ILE A 1 108 ? -4.601 1.099 11.778 1.00 93.94 108 ILE A O 1
ATOM 849 N N . GLY A 1 109 ? -2.729 1.918 10.868 1.00 92.69 109 GLY A N 1
ATOM 850 C CA . GLY A 1 109 ? -2.428 2.841 11.963 1.00 92.69 109 GLY A CA 1
ATOM 851 C C . GLY A 1 109 ? -3.581 3.796 12.238 1.00 92.69 109 GLY A C 1
ATOM 852 O O . GLY A 1 109 ? -4.060 3.869 13.371 1.00 92.69 109 GLY A O 1
ATOM 853 N N . LEU A 1 110 ? -4.095 4.444 11.194 1.00 88.81 110 LEU A N 1
ATOM 854 C CA . LEU A 1 110 ? -5.263 5.314 11.295 1.00 88.81 110 LEU A CA 1
ATOM 855 C C . LEU A 1 110 ? -6.478 4.561 11.829 1.00 88.81 110 LEU A C 1
ATOM 857 O O . LEU A 1 110 ? -7.113 5.031 12.767 1.00 88.81 110 LEU A O 1
ATOM 861 N N . TYR A 1 111 ? -6.770 3.373 11.301 1.00 89.44 111 TYR A N 1
ATOM 862 C CA . TYR A 1 111 ? -7.871 2.544 11.789 1.00 89.44 111 TYR A CA 1
ATOM 863 C C . TYR A 1 111 ? -7.767 2.276 13.299 1.00 89.44 111 TYR A C 1
ATOM 865 O O . TYR A 1 111 ? -8.743 2.440 14.038 1.00 89.44 111 TYR A O 1
ATOM 873 N N . THR A 1 112 ? -6.579 1.904 13.786 1.00 90.00 112 THR A N 1
ATOM 874 C CA . THR A 1 112 ? -6.368 1.641 15.219 1.00 90.00 112 THR A CA 1
ATOM 875 C C . THR A 1 112 ? -6.491 2.903 16.071 1.00 90.00 112 THR A C 1
ATOM 877 O O . THR A 1 112 ? -7.132 2.871 17.119 1.00 90.00 112 THR A O 1
ATOM 880 N N . PHE A 1 113 ? -5.972 4.035 15.594 1.00 87.31 113 PHE A N 1
ATOM 881 C CA . PHE A 1 113 ? -6.138 5.339 16.233 1.00 87.31 113 PHE A CA 1
ATOM 882 C C . PHE A 1 113 ? -7.617 5.726 16.356 1.00 87.31 113 PHE A C 1
ATOM 884 O O . PHE A 1 113 ? -8.086 6.110 17.430 1.00 87.31 113 PHE A O 1
ATOM 891 N N . PHE A 1 114 ? -8.388 5.540 15.284 1.00 82.12 114 PHE A N 1
ATOM 892 C CA . PHE A 1 114 ? -9.820 5.820 15.287 1.00 82.12 114 PHE A CA 1
ATOM 893 C C . PHE A 1 114 ? -10.618 4.896 16.187 1.00 82.12 114 PHE A C 1
ATOM 895 O O . PHE A 1 114 ? -11.573 5.347 16.817 1.00 82.12 114 PHE A O 1
ATOM 902 N N . SER A 1 115 ? -10.200 3.640 16.296 1.00 83.75 115 SER A N 1
ATOM 903 C CA . SER A 1 115 ? -10.821 2.681 17.208 1.00 83.75 115 SER A CA 1
ATOM 904 C C . SER A 1 115 ? -10.688 3.100 18.676 1.00 83.75 115 SER A C 1
ATOM 906 O O . SER A 1 115 ? -11.570 2.799 19.473 1.00 83.75 115 SER A O 1
ATOM 908 N N . ILE A 1 116 ? -9.633 3.842 19.032 1.00 82.69 116 ILE A N 1
ATOM 909 C CA . ILE A 1 116 ? -9.479 4.427 20.373 1.00 82.69 116 ILE A CA 1
ATOM 910 C C . ILE A 1 116 ? -10.301 5.709 20.533 1.00 82.69 116 ILE A C 1
ATOM 912 O O . ILE A 1 116 ? -10.941 5.910 21.564 1.00 82.69 116 ILE A O 1
ATOM 916 N N . ILE A 1 117 ? -10.260 6.603 19.540 1.00 76.88 117 ILE A N 1
ATOM 917 C CA . ILE A 1 117 ? -10.842 7.952 19.655 1.00 76.88 117 ILE A CA 1
ATOM 918 C C . ILE A 1 117 ? -12.353 7.974 19.475 1.00 76.88 117 ILE A C 1
ATOM 920 O O . ILE A 1 117 ? -13.000 8.898 19.966 1.00 76.88 117 ILE A O 1
ATOM 924 N N . MET A 1 118 ? -12.926 6.987 18.792 1.00 73.12 118 MET A N 1
ATOM 925 C CA . MET A 1 118 ? -14.367 6.778 18.777 1.00 73.12 118 MET A CA 1
ATOM 926 C C . MET A 1 118 ? -14.747 5.838 19.927 1.00 73.12 118 MET A C 1
ATOM 928 O O . MET A 1 118 ? -14.872 4.633 19.695 1.00 73.12 118 MET A O 1
ATOM 932 N N . PRO A 1 119 ? -14.968 6.343 21.166 1.00 57.69 119 PRO A N 1
ATOM 933 C CA . PRO A 1 119 ? -15.612 5.526 22.181 1.00 57.69 119 PRO A CA 1
ATOM 934 C C . PRO A 1 119 ? -16.956 5.072 21.622 1.00 57.69 119 PRO A C 1
ATOM 936 O O . PRO A 1 119 ? -17.552 5.789 20.816 1.00 57.69 119 PRO A O 1
ATOM 939 N N . ALA A 1 120 ? -17.403 3.886 22.040 1.00 57.16 120 ALA A N 1
ATOM 940 C CA . ALA A 1 120 ? -18.651 3.266 21.613 1.00 57.16 120 ALA A CA 1
ATOM 941 C C . ALA A 1 120 ? -19.780 4.306 21.547 1.00 57.16 120 ALA A C 1
ATOM 943 O O . ALA A 1 120 ? -20.399 4.642 22.557 1.00 57.16 120 ALA A O 1
ATOM 944 N N . MET A 1 121 ? -20.007 4.855 20.350 1.00 52.50 121 MET A N 1
ATOM 945 C CA . MET A 1 121 ? -21.072 5.815 20.132 1.00 52.50 121 MET A CA 1
ATOM 946 C C . MET A 1 121 ? -22.357 5.081 20.500 1.00 52.50 121 MET A C 1
ATOM 948 O O . MET A 1 121 ? -22.555 3.958 20.011 1.00 52.50 121 MET A O 1
ATOM 952 N N . PRO A 1 122 ? -23.217 5.664 21.352 1.00 53.03 122 PRO A N 1
ATOM 953 C CA . PRO A 1 122 ? -24.486 5.041 21.671 1.00 53.03 122 PRO A CA 1
ATOM 954 C C . PRO A 1 122 ? -25.233 4.694 20.372 1.00 53.03 122 PRO A C 1
ATOM 956 O O . PRO A 1 122 ? -24.979 5.290 19.312 1.00 53.03 122 PRO A O 1
ATOM 959 N N . PRO A 1 123 ? -26.093 3.663 20.388 1.00 52.69 123 PRO A N 1
ATOM 960 C CA . PRO A 1 123 ? -26.823 3.251 19.202 1.00 52.69 123 PRO A CA 1
ATOM 961 C C . PRO A 1 123 ? -27.498 4.454 18.510 1.00 52.69 123 PRO A C 1
ATOM 963 O O . PRO A 1 123 ? -27.934 5.381 19.186 1.00 52.69 123 PRO A O 1
ATOM 966 N N . LEU A 1 124 ? -27.493 4.476 17.165 1.00 51.69 124 LEU A N 1
ATOM 967 C CA . LEU A 1 124 ? -28.100 5.536 16.360 1.00 51.69 124 LEU A CA 1
ATOM 968 C C . LEU A 1 124 ? -29.526 5.801 16.866 1.00 51.69 124 LEU A C 1
ATOM 970 O O . LEU A 1 124 ? -30.230 4.843 17.185 1.00 51.69 124 LEU A O 1
ATOM 974 N N . PRO A 1 125 ? -29.958 7.069 16.927 1.00 48.34 125 PRO A N 1
ATOM 975 C CA . PRO A 1 125 ? -31.138 7.497 17.674 1.00 48.34 125 PRO A CA 1
ATOM 976 C C . PRO A 1 125 ? -32.475 7.105 17.030 1.00 48.34 125 PRO A C 1
ATOM 978 O O . PRO A 1 125 ? -33.498 7.671 17.395 1.00 48.34 125 PRO A O 1
ATOM 981 N N . PHE A 1 126 ? -32.513 6.109 16.140 1.00 52.75 126 PHE A N 1
ATOM 982 C CA . PHE A 1 126 ? -33.780 5.590 15.614 1.00 52.75 126 PHE A CA 1
ATOM 983 C C . PHE A 1 126 ? -34.703 5.012 16.709 1.00 52.75 126 PHE A C 1
ATOM 985 O O . PHE A 1 126 ? -35.868 4.765 16.432 1.00 52.75 126 PHE A O 1
ATOM 992 N N . GLU A 1 127 ? -34.220 4.875 17.953 1.00 49.22 127 GLU A N 1
ATOM 993 C CA . GLU A 1 127 ? -35.015 4.470 19.123 1.00 49.22 127 GLU A CA 1
ATOM 994 C C . GLU A 1 127 ? -35.017 5.478 20.298 1.00 49.22 127 GLU A C 1
ATOM 996 O O . GLU A 1 127 ? -35.518 5.150 21.374 1.00 49.22 127 GLU A O 1
ATOM 1001 N N . ARG A 1 128 ? -34.476 6.703 20.168 1.00 48.47 128 ARG A N 1
ATOM 1002 C CA . ARG A 1 128 ? -34.490 7.677 21.288 1.00 48.47 128 ARG A CA 1
ATOM 1003 C C . ARG A 1 128 ? -34.815 9.104 20.857 1.00 48.47 128 ARG A C 1
ATOM 1005 O O . ARG A 1 128 ? -33.948 9.842 20.403 1.00 48.47 128 ARG A O 1
ATOM 1012 N N . GLU A 1 129 ? -36.048 9.512 21.144 1.00 51.44 129 GLU A N 1
ATOM 1013 C CA . GLU A 1 129 ? -36.600 10.868 20.983 1.00 51.44 129 GLU A CA 1
ATOM 1014 C C . GLU A 1 129 ? -35.989 11.946 21.907 1.00 51.44 129 GLU A C 1
ATOM 1016 O O . GLU A 1 129 ? -36.438 13.089 21.911 1.00 51.44 129 GLU A O 1
ATOM 1021 N N . SER A 1 130 ? -34.945 11.662 22.691 1.00 53.66 130 SER A N 1
ATOM 1022 C CA . SER A 1 130 ? -34.341 12.693 23.542 1.00 53.66 130 SER A CA 1
ATOM 1023 C C . SER A 1 130 ? -33.282 13.490 22.771 1.00 53.66 130 SER A C 1
ATOM 1025 O O . SER A 1 130 ? -32.141 13.037 22.634 1.00 53.66 130 SER A O 1
ATOM 1027 N N . MET A 1 131 ? -33.645 14.693 22.307 1.00 49.75 131 MET A N 1
ATOM 1028 C CA . MET A 1 131 ? -32.726 15.731 21.814 1.00 49.75 131 MET A CA 1
ATOM 1029 C C . MET A 1 131 ? -31.773 16.194 22.931 1.00 49.75 131 MET A C 1
ATOM 1031 O O . MET A 1 131 ? -31.928 17.272 23.501 1.00 49.75 131 MET A O 1
ATOM 1035 N N . HIS A 1 132 ? -30.763 15.394 23.262 1.00 54.94 132 HIS A N 1
ATOM 1036 C CA . HIS A 1 132 ? -29.602 15.903 23.983 1.00 54.94 132 HIS A CA 1
ATOM 1037 C C . HIS A 1 132 ? -28.515 16.281 22.972 1.00 54.94 132 HIS A C 1
ATOM 1039 O O . HIS A 1 132 ? -28.162 15.455 22.127 1.00 54.94 132 HIS A O 1
ATOM 1045 N N . PRO A 1 133 ? -27.974 17.513 23.027 1.00 60.06 133 PRO A N 1
ATOM 1046 C CA . PRO A 1 133 ? -26.879 17.909 22.155 1.00 60.06 133 PRO A CA 1
ATOM 1047 C C . PRO A 1 133 ? -25.692 16.966 22.370 1.00 60.06 133 PRO A C 1
ATOM 1049 O O . PRO A 1 133 ? -25.337 16.654 23.510 1.00 60.06 133 PRO A O 1
ATOM 1052 N N . TYR A 1 134 ? -25.086 16.506 21.270 1.00 59.22 134 TYR A N 1
ATOM 1053 C CA . TYR A 1 134 ? -23.903 15.650 21.324 1.00 59.22 134 TYR A CA 1
ATOM 1054 C C . TYR A 1 134 ? -22.858 16.266 22.266 1.00 59.22 134 TYR A C 1
ATOM 1056 O O . TYR A 1 134 ? -22.568 17.464 22.159 1.00 59.22 134 TYR A O 1
ATOM 1064 N N . PRO A 1 135 ? -22.259 15.484 23.183 1.00 69.81 135 PRO A N 1
ATOM 1065 C CA . PRO A 1 135 ? -21.243 16.017 24.076 1.00 69.81 135 PRO A CA 1
ATOM 1066 C C . PRO A 1 135 ? -20.114 16.624 23.241 1.00 69.81 135 PRO A C 1
ATOM 1068 O O . PRO A 1 135 ? -19.631 15.969 22.320 1.00 69.81 135 PRO A O 1
ATOM 1071 N N . LYS A 1 136 ? -19.655 17.839 23.575 1.00 69.44 136 LYS A N 1
ATOM 1072 C CA . LYS A 1 136 ? -18.626 18.591 22.817 1.00 69.44 136 LYS A CA 1
ATOM 1073 C C . LYS A 1 136 ? -17.390 17.751 22.444 1.00 69.44 136 LYS A C 1
ATOM 1075 O O . LYS A 1 136 ? -16.793 17.962 21.395 1.00 69.44 136 LYS A O 1
ATOM 1080 N N . ARG A 1 137 ? -17.047 16.757 23.274 1.00 63.09 137 ARG A N 1
ATOM 1081 C CA . ARG A 1 137 ? -15.970 15.779 23.036 1.00 63.09 137 ARG A CA 1
ATOM 1082 C C . ARG A 1 137 ? -16.178 14.921 21.776 1.00 63.09 137 ARG A C 1
ATOM 1084 O O . ARG A 1 137 ? -15.207 14.654 21.086 1.00 63.09 137 ARG A O 1
ATOM 1091 N N . HIS A 1 138 ? -17.413 14.540 21.446 1.00 64.00 138 HIS A N 1
ATOM 1092 C CA . HIS A 1 138 ? -17.729 13.756 20.244 1.00 64.00 138 HIS A CA 1
ATOM 1093 C C . HIS A 1 138 ? -17.613 14.595 18.972 1.00 64.00 138 HIS A C 1
ATOM 1095 O O . HIS A 1 138 ? -17.115 14.107 17.966 1.00 64.00 138 HIS A O 1
ATOM 1101 N N . ILE A 1 139 ? -18.017 15.868 19.031 1.00 64.94 139 ILE A N 1
ATOM 1102 C CA . ILE A 1 139 ? -17.871 16.806 17.909 1.00 64.94 139 ILE A CA 1
ATOM 1103 C C . ILE A 1 139 ? -16.386 17.088 17.651 1.00 64.94 139 ILE A C 1
ATOM 1105 O O . ILE A 1 139 ? -15.944 17.033 16.509 1.00 64.94 139 ILE A O 1
ATOM 1109 N N . ALA A 1 140 ? -15.601 17.322 18.708 1.00 63.19 140 ALA A N 1
ATOM 1110 C CA . ALA A 1 140 ? -14.155 17.504 18.595 1.00 63.19 140 ALA A CA 1
ATOM 1111 C C . ALA A 1 140 ? -13.449 16.246 18.059 1.00 63.19 140 ALA A C 1
ATOM 1113 O O . ALA A 1 140 ? -12.572 16.364 17.209 1.00 63.19 140 ALA A O 1
ATOM 1114 N N . ALA A 1 141 ? -13.862 15.052 18.503 1.00 62.88 141 ALA A N 1
ATOM 1115 C CA . ALA A 1 141 ? -13.375 13.790 17.954 1.00 62.88 141 ALA A CA 1
ATOM 1116 C C . ALA A 1 141 ? -13.703 13.682 16.459 1.00 62.88 141 ALA A C 1
ATOM 1118 O O . ALA A 1 141 ? -12.788 13.537 15.666 1.00 62.88 141 ALA A O 1
ATOM 1119 N N . LEU A 1 142 ? -14.962 13.857 16.049 1.00 63.84 142 LEU A N 1
ATOM 1120 C CA . LEU A 1 142 ? -15.365 13.876 14.634 1.00 63.84 142 LEU A CA 1
ATOM 1121 C C . LEU A 1 142 ? -14.581 14.895 13.799 1.00 63.84 142 LEU A C 1
ATOM 1123 O O . LEU A 1 142 ? -14.176 14.581 12.684 1.00 63.84 142 LEU A O 1
ATOM 1127 N N . PHE A 1 143 ? -14.327 16.088 14.335 1.00 65.31 143 PHE A N 1
ATOM 1128 C CA . PHE A 1 143 ? -13.535 17.107 13.650 1.00 65.31 143 PHE A CA 1
ATOM 1129 C C . PHE A 1 143 ? -12.070 16.690 13.490 1.00 65.31 143 PHE A C 1
ATOM 1131 O O . PHE A 1 143 ? -11.527 16.809 12.398 1.00 65.31 143 PHE A O 1
ATOM 1138 N N . LEU A 1 144 ? -11.438 16.154 14.540 1.00 62.06 144 LEU A N 1
ATOM 1139 C CA . LEU A 1 144 ? -10.079 15.610 14.463 1.00 62.06 144 LEU A CA 1
ATOM 1140 C C . LEU A 1 144 ? -10.008 14.421 13.503 1.00 62.06 144 LEU A C 1
ATOM 1142 O O . LEU A 1 144 ? -9.057 14.321 12.740 1.00 62.06 144 LEU A O 1
ATOM 1146 N N . ILE A 1 145 ? -11.037 13.571 13.480 1.00 64.50 145 ILE A N 1
ATOM 1147 C CA . ILE A 1 145 ? -11.165 12.466 12.529 1.00 64.50 145 ILE A CA 1
ATOM 1148 C C . ILE A 1 145 ? -11.188 12.992 11.103 1.00 64.50 145 ILE A C 1
ATOM 1150 O O . ILE A 1 145 ? -10.364 12.584 10.290 1.00 64.50 145 ILE A O 1
ATOM 1154 N N . MET A 1 146 ? -12.077 13.939 10.818 1.00 62.38 146 MET A N 1
ATOM 1155 C CA . MET A 1 146 ? -12.172 14.565 9.506 1.00 62.38 146 MET A CA 1
ATOM 1156 C C . MET A 1 146 ? -10.879 15.285 9.128 1.00 62.38 146 MET A C 1
ATOM 1158 O O . MET A 1 146 ? -10.437 15.145 7.998 1.00 62.38 146 MET A O 1
ATOM 1162 N N . ALA A 1 147 ? -10.234 15.997 10.052 1.00 61.94 147 ALA A N 1
ATOM 1163 C CA . ALA A 1 147 ? -8.982 16.700 9.796 1.00 61.94 147 ALA A CA 1
ATOM 1164 C C . ALA A 1 147 ? -7.814 15.737 9.534 1.00 61.94 147 ALA A C 1
ATOM 1166 O O . ALA A 1 147 ? -7.063 15.951 8.590 1.00 61.94 147 ALA A O 1
ATOM 1167 N N . THR A 1 148 ? -7.670 14.662 10.316 1.00 62.62 148 THR A N 1
ATOM 1168 C CA . THR A 1 148 ? -6.643 13.631 10.097 1.00 62.62 148 THR A CA 1
ATOM 1169 C C . THR A 1 148 ? -6.890 12.885 8.796 1.00 62.62 148 THR A C 1
ATOM 1171 O O . THR A 1 148 ? -5.943 12.679 8.042 1.00 62.62 148 THR A O 1
ATOM 1174 N N . VAL A 1 149 ? -8.145 12.525 8.507 1.00 60.75 149 VAL A N 1
ATOM 1175 C CA . VAL A 1 149 ? -8.525 11.961 7.212 1.00 60.75 149 VAL A CA 1
ATOM 1176 C C . VAL A 1 149 ? -8.122 12.950 6.127 1.00 60.75 149 VAL A C 1
ATOM 1178 O O . VAL A 1 149 ? -7.253 12.600 5.351 1.00 60.75 149 VAL A O 1
ATOM 1181 N N . ILE A 1 150 ? -8.604 14.196 6.129 1.00 59.75 150 ILE A N 1
ATOM 1182 C CA . ILE A 1 150 ? -8.274 15.232 5.130 1.00 59.75 150 ILE A CA 1
ATOM 1183 C C . ILE A 1 150 ? -6.764 15.455 4.977 1.00 59.75 150 ILE A C 1
ATOM 1185 O O . ILE A 1 150 ? -6.298 15.625 3.858 1.00 59.75 150 ILE A O 1
ATOM 1189 N N . LEU A 1 151 ? -5.982 15.429 6.055 1.00 60.69 151 LEU A N 1
ATOM 1190 C CA . LEU A 1 151 ? -4.528 15.583 5.982 1.00 60.69 151 LEU A CA 1
ATOM 1191 C C . LEU A 1 151 ? -3.885 14.389 5.264 1.00 60.69 151 LEU A C 1
ATOM 1193 O O . LEU A 1 151 ? -3.047 14.568 4.385 1.00 60.69 151 LEU A O 1
ATOM 1197 N N . VAL A 1 152 ? -4.323 13.174 5.597 1.00 59.91 152 VAL A N 1
ATOM 1198 C CA . VAL A 1 152 ? -3.906 11.939 4.922 1.00 59.91 152 VAL A CA 1
ATOM 1199 C C . VAL A 1 152 ? -4.425 11.903 3.481 1.00 59.91 152 VAL A C 1
ATOM 1201 O O . VAL A 1 152 ? -3.711 11.426 2.608 1.00 59.91 152 VAL A O 1
ATOM 1204 N N . LEU A 1 153 ? -5.614 12.454 3.208 1.00 55.69 153 L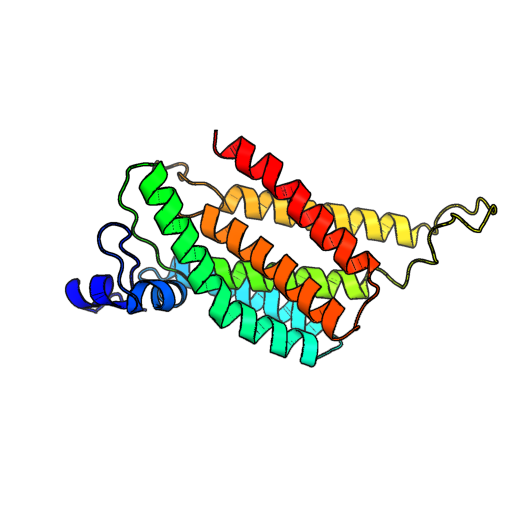EU A N 1
ATOM 1205 C CA . LEU A 1 153 ? -6.186 12.611 1.869 1.00 55.69 153 LEU A CA 1
ATOM 1206 C C . LEU A 1 153 ? -5.331 13.552 1.033 1.00 55.69 153 LEU A C 1
ATOM 1208 O O . LEU A 1 153 ? -4.934 13.191 -0.063 1.00 55.69 153 LEU A O 1
ATOM 1212 N N . ALA A 1 154 ? -5.021 14.737 1.551 1.00 57.62 154 ALA A N 1
ATOM 1213 C CA . ALA A 1 154 ? -4.228 15.735 0.853 1.00 57.62 154 ALA A CA 1
ATOM 1214 C C . ALA A 1 154 ? -2.826 15.200 0.552 1.00 57.62 154 ALA A C 1
ATOM 1216 O O . ALA A 1 154 ? -2.350 15.355 -0.567 1.00 57.62 154 ALA A O 1
ATOM 1217 N N . HIS A 1 155 ? -2.205 14.506 1.512 1.00 63.12 155 HIS A N 1
ATOM 1218 C CA . HIS A 1 155 ? -0.869 13.938 1.334 1.00 63.12 155 HIS A CA 1
ATOM 1219 C C . HIS A 1 155 ? -0.859 12.678 0.455 1.00 63.12 155 HIS A C 1
ATOM 1221 O O . HIS A 1 155 ? 0.046 12.493 -0.352 1.00 63.12 155 HIS A O 1
ATOM 1227 N N . GLY A 1 156 ? -1.867 11.812 0.583 1.00 57.47 156 GLY A N 1
ATOM 1228 C CA . GLY A 1 156 ? -2.014 10.594 -0.213 1.00 57.47 156 GLY A CA 1
ATOM 1229 C C . GLY A 1 156 ? -2.402 10.875 -1.665 1.00 57.47 156 GLY A C 1
ATOM 1230 O O . GLY A 1 156 ? -1.889 10.216 -2.562 1.00 57.47 156 GLY A O 1
ATOM 1231 N N . LEU A 1 157 ? -3.249 11.882 -1.907 1.00 57.34 157 LEU A N 1
ATOM 1232 C CA . LEU A 1 157 ? -3.595 12.358 -3.250 1.00 57.34 157 LEU A CA 1
ATOM 1233 C C . LEU A 1 157 ? -2.425 13.108 -3.894 1.00 57.34 157 LEU A C 1
ATOM 1235 O O . LEU A 1 157 ? -2.140 12.849 -5.058 1.00 57.34 157 LEU A O 1
ATOM 1239 N N . SER A 1 158 ? -1.686 13.946 -3.149 1.00 60.81 158 SER A N 1
ATOM 1240 C CA . SER A 1 158 ? -0.445 14.551 -3.665 1.00 60.81 158 SER A CA 1
ATOM 1241 C C . SER A 1 158 ? 0.644 13.507 -3.923 1.00 60.81 158 SER A C 1
ATOM 1243 O O . SER A 1 158 ? 1.437 13.638 -4.843 1.00 60.81 158 SER A O 1
ATOM 1245 N N . ALA A 1 159 ? 0.678 12.423 -3.143 1.00 58.81 159 ALA A N 1
ATOM 1246 C CA . ALA A 1 159 ? 1.545 11.279 -3.416 1.00 58.81 159 ALA A CA 1
ATOM 1247 C C . ALA A 1 159 ? 1.008 10.377 -4.542 1.00 58.81 159 ALA A C 1
ATOM 1249 O O . ALA A 1 159 ? 1.722 9.479 -4.984 1.00 58.81 159 ALA A O 1
ATOM 1250 N N . GLY A 1 160 ? -0.234 10.592 -4.981 1.00 57.34 160 GLY A N 1
ATOM 1251 C CA . GLY A 1 160 ? -0.939 9.847 -6.021 1.00 57.34 160 GLY A CA 1
ATOM 1252 C C . GLY A 1 160 ? -0.677 10.343 -7.444 1.00 57.34 160 GLY A C 1
ATOM 1253 O O . GLY A 1 160 ? -1.245 9.777 -8.380 1.00 57.34 160 GLY A O 1
ATOM 1254 N N . GLU A 1 161 ? 0.166 11.368 -7.600 1.00 67.69 161 GLU A N 1
ATOM 1255 C CA . GLU A 1 161 ? 0.550 11.953 -8.886 1.00 67.69 161 GLU A CA 1
ATOM 1256 C C . GLU A 1 161 ? 1.132 10.897 -9.840 1.00 67.69 161 GLU A C 1
ATOM 1258 O O . GLU A 1 161 ? 1.965 10.072 -9.458 1.00 67.69 161 GLU A O 1
ATOM 1263 N N . ILE A 1 162 ? 0.692 10.937 -11.102 1.00 68.62 162 ILE A N 1
ATOM 1264 C CA . ILE A 1 162 ? 1.262 10.120 -12.185 1.00 68.62 162 ILE A CA 1
ATOM 1265 C C . ILE A 1 162 ? 2.501 10.796 -12.778 1.00 68.62 162 ILE A C 1
ATOM 1267 O O . ILE A 1 162 ? 3.396 10.117 -13.274 1.00 68.62 162 ILE A O 1
ATOM 1271 N N . ILE A 1 163 ? 2.580 12.127 -12.706 1.00 69.88 163 ILE A N 1
ATOM 1272 C CA . ILE 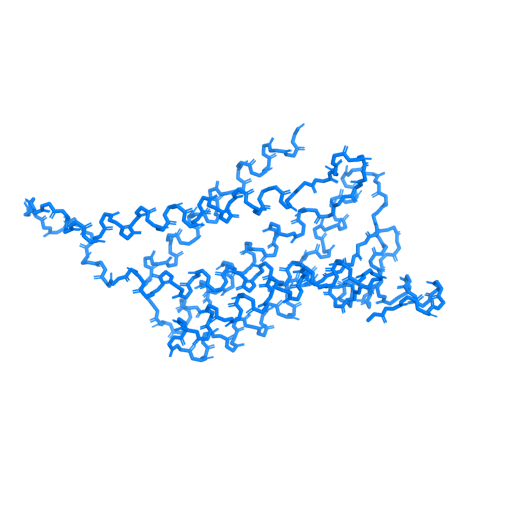A 1 163 ? 3.668 12.932 -13.262 1.00 69.88 163 ILE A CA 1
ATOM 1273 C C . ILE A 1 163 ? 4.112 13.928 -12.191 1.00 69.88 163 ILE A C 1
ATOM 1275 O O . ILE A 1 163 ? 3.305 14.706 -11.697 1.00 69.88 163 ILE A O 1
ATOM 1279 N N . THR A 1 164 ? 5.398 13.911 -11.843 1.00 69.31 164 THR A N 1
ATOM 1280 C CA . THR A 1 164 ? 6.004 14.924 -10.963 1.00 69.31 164 THR A CA 1
ATOM 1281 C C . THR A 1 164 ? 6.031 16.301 -11.635 1.00 69.31 164 THR A C 1
ATOM 1283 O O . THR A 1 164 ? 6.047 16.394 -12.861 1.00 69.31 164 THR A O 1
ATOM 1286 N N . ALA A 1 165 ? 6.198 17.377 -10.858 1.00 70.75 165 ALA A N 1
ATOM 1287 C CA . ALA A 1 165 ? 6.397 18.740 -11.380 1.00 70.75 165 ALA A CA 1
ATOM 1288 C C . ALA A 1 165 ? 7.536 18.878 -12.420 1.00 70.75 165 ALA A C 1
ATOM 1290 O O . ALA A 1 165 ? 7.534 19.805 -13.224 1.00 70.75 165 ALA A O 1
ATOM 1291 N N . ASN A 1 166 ? 8.489 17.939 -12.430 1.00 69.12 166 ASN A N 1
ATOM 1292 C CA . ASN A 1 166 ? 9.611 17.901 -13.370 1.00 69.12 166 ASN A CA 1
ATOM 1293 C C . ASN A 1 166 ? 9.326 17.058 -14.632 1.00 69.12 166 ASN A C 1
ATOM 1295 O O . ASN A 1 166 ? 10.238 16.817 -15.418 1.00 69.12 166 ASN A O 1
ATOM 1299 N N . GLY A 1 167 ? 8.099 16.559 -14.811 1.00 69.06 167 GLY A N 1
ATOM 1300 C CA . GLY A 1 167 ? 7.692 15.739 -15.957 1.00 69.06 167 GLY A CA 1
ATOM 1301 C C . GLY A 1 167 ? 8.027 14.246 -15.845 1.00 69.06 167 GLY A C 1
ATOM 1302 O O . GLY A 1 167 ? 7.717 13.488 -16.759 1.00 69.06 167 GLY A O 1
ATOM 1303 N N . ASN A 1 168 ? 8.634 13.792 -14.742 1.00 67.38 168 ASN A N 1
ATOM 1304 C CA . ASN A 1 168 ? 8.936 12.370 -14.551 1.00 67.38 168 ASN A CA 1
ATOM 1305 C C . ASN A 1 168 ? 7.689 11.596 -14.131 1.00 67.38 168 ASN A C 1
ATOM 1307 O O . ASN A 1 168 ? 6.990 12.031 -13.214 1.00 67.38 168 ASN A O 1
ATOM 1311 N N . PHE A 1 169 ? 7.475 10.423 -14.727 1.00 67.12 169 PHE A N 1
ATOM 1312 C CA . PHE A 1 169 ? 6.422 9.507 -14.303 1.00 67.12 169 PHE A CA 1
ATOM 1313 C C . PHE A 1 169 ? 6.706 8.926 -12.916 1.00 67.12 169 PHE A C 1
ATOM 1315 O O . PHE A 1 169 ? 7.811 8.462 -12.625 1.00 67.12 169 PHE A O 1
ATOM 1322 N N . VAL A 1 170 ? 5.681 8.914 -12.076 1.00 72.56 170 VAL A N 1
ATOM 1323 C CA . VAL A 1 170 ? 5.672 8.310 -10.745 1.00 72.56 170 VAL A CA 1
ATOM 1324 C C . VAL A 1 170 ? 4.478 7.382 -10.649 1.00 72.56 170 VAL A C 1
ATOM 1326 O O . VAL A 1 170 ? 3.393 7.671 -11.141 1.00 72.56 170 VAL A O 1
ATOM 1329 N N . ASN A 1 171 ? 4.667 6.242 -9.991 1.00 74.81 171 ASN A N 1
ATOM 1330 C CA . ASN A 1 171 ? 3.576 5.306 -9.746 1.00 74.81 171 ASN A CA 1
ATOM 1331 C C . ASN A 1 171 ? 2.762 5.730 -8.512 1.00 74.81 171 ASN A C 1
ATOM 1333 O O . ASN A 1 171 ? 2.572 4.944 -7.587 1.00 74.81 171 ASN A O 1
ATOM 1337 N N . GLY A 1 172 ? 2.300 6.981 -8.473 1.00 78.19 172 GLY A N 1
ATOM 1338 C CA . GLY A 1 172 ? 1.410 7.468 -7.423 1.00 78.19 172 GLY A CA 1
ATOM 1339 C C . GLY A 1 172 ? 0.142 6.620 -7.213 1.00 78.19 172 GLY A C 1
ATOM 1340 O O . GLY A 1 172 ? -0.226 6.395 -6.055 1.00 78.19 172 GLY A O 1
ATOM 1341 N N . PRO A 1 173 ? -0.485 6.040 -8.261 1.00 83.00 173 PRO A N 1
ATOM 1342 C CA . PRO A 1 173 ? -1.592 5.096 -8.095 1.00 83.00 173 PRO A CA 1
ATOM 1343 C C . PRO A 1 173 ? -1.294 3.945 -7.139 1.00 83.00 173 PRO A C 1
ATOM 1345 O O . PRO A 1 173 ? -2.164 3.569 -6.351 1.00 83.00 173 PRO A O 1
ATOM 1348 N N . ALA A 1 174 ? -0.062 3.430 -7.121 1.00 86.38 174 ALA A N 1
ATOM 1349 C CA . ALA A 1 174 ? 0.329 2.380 -6.186 1.00 86.38 174 ALA A CA 1
ATOM 1350 C C . ALA A 1 174 ? 0.168 2.791 -4.714 1.00 86.38 174 ALA A C 1
ATOM 1352 O O . ALA A 1 174 ? -0.227 1.966 -3.889 1.00 86.38 174 ALA A O 1
ATOM 1353 N N . HIS A 1 175 ? 0.427 4.056 -4.371 1.00 86.88 175 HIS A N 1
ATOM 1354 C CA . HIS A 1 175 ? 0.267 4.568 -3.005 1.00 86.88 175 HIS A CA 1
ATOM 1355 C C . HIS A 1 175 ? -1.198 4.554 -2.578 1.00 86.88 175 HIS A C 1
ATOM 1357 O O . HIS A 1 175 ? -1.544 4.031 -1.517 1.00 86.88 175 HIS A O 1
ATOM 1363 N N . VAL A 1 176 ? -2.060 5.081 -3.446 1.00 84.06 176 VAL A N 1
ATOM 1364 C CA . VAL A 1 176 ? -3.505 5.169 -3.222 1.00 84.06 176 VAL A CA 1
ATOM 1365 C C . VAL A 1 176 ? -4.117 3.774 -3.092 1.00 84.06 176 VAL A C 1
ATOM 1367 O O . VAL A 1 176 ? -4.872 3.498 -2.159 1.00 84.06 176 VAL A O 1
ATOM 1370 N N . ILE A 1 177 ? -3.726 2.857 -3.974 1.00 87.44 177 ILE A N 1
ATOM 1371 C CA . ILE A 1 177 ? -4.171 1.461 -3.948 1.00 87.44 177 ILE A CA 1
ATOM 1372 C C . ILE A 1 177 ? -3.707 0.754 -2.679 1.00 87.44 177 ILE A C 1
ATOM 1374 O O . ILE A 1 177 ? -4.507 0.074 -2.037 1.00 87.44 177 ILE A O 1
ATOM 1378 N N . GLY A 1 178 ? -2.442 0.932 -2.294 1.00 92.12 178 GLY A N 1
ATOM 1379 C CA . GLY A 1 178 ? -1.900 0.385 -1.055 1.00 92.12 178 GLY A CA 1
ATOM 1380 C C . GLY A 1 178 ? -2.697 0.846 0.165 1.00 92.12 178 GLY A C 1
ATOM 1381 O O . GLY A 1 178 ? -3.123 0.024 0.978 1.00 92.12 178 GLY A O 1
ATOM 1382 N N . PHE A 1 179 ? -2.993 2.144 0.247 1.00 89.88 179 PHE A N 1
ATOM 1383 C CA . PHE A 1 179 ? -3.811 2.713 1.316 1.00 89.88 179 PHE A CA 1
ATOM 1384 C C . PHE A 1 179 ? -5.212 2.080 1.383 1.00 89.88 179 PHE A C 1
ATOM 1386 O O . PHE A 1 179 ? -5.630 1.614 2.447 1.00 89.88 179 PHE A O 1
ATOM 1393 N N . PHE A 1 180 ? -5.923 1.978 0.254 1.00 87.62 180 PHE A N 1
ATOM 1394 C CA . PHE A 1 180 ? -7.246 1.340 0.219 1.00 87.62 180 PHE A CA 1
ATOM 1395 C C . PHE A 1 180 ? -7.209 -0.144 0.550 1.00 87.62 180 PHE A C 1
ATOM 1397 O O . PHE A 1 180 ? -8.067 -0.629 1.288 1.00 87.62 180 PHE A O 1
ATOM 1404 N N . ALA A 1 181 ? -6.215 -0.869 0.041 1.00 91.62 181 ALA A N 1
ATOM 1405 C CA . ALA A 1 181 ? -6.034 -2.272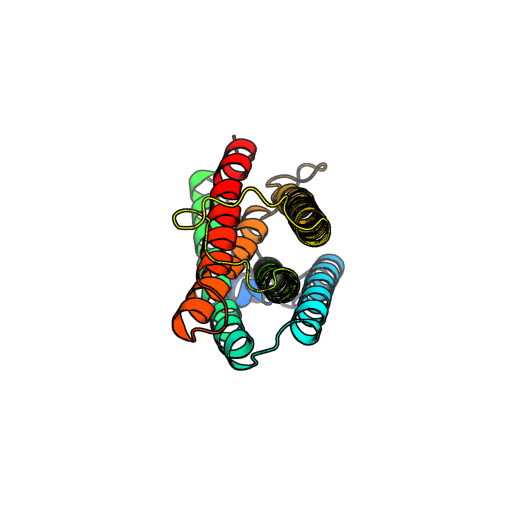 0.372 1.00 91.62 181 ALA A CA 1
ATOM 1406 C C . ALA A 1 181 ? -5.805 -2.451 1.881 1.00 91.62 181 ALA A C 1
ATOM 1408 O O . ALA A 1 181 ? -6.346 -3.388 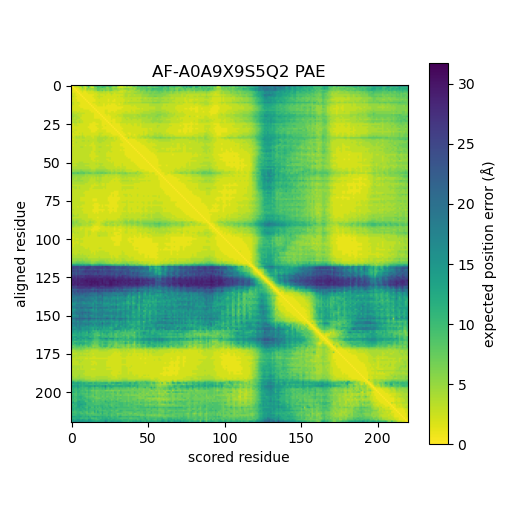2.468 1.00 91.62 181 ALA A O 1
ATOM 1409 N N . GLY A 1 182 ? -5.093 -1.523 2.529 1.00 93.12 182 GLY A N 1
ATOM 1410 C CA . GLY A 1 182 ? -4.956 -1.461 3.984 1.00 93.12 182 GLY A CA 1
ATOM 1411 C C . GLY A 1 182 ? -6.292 -1.261 4.707 1.00 93.12 182 GLY A C 1
ATOM 1412 O O . GLY A 1 182 ? -6.604 -2.044 5.605 1.00 93.12 182 GLY A O 1
ATOM 1413 N N . ILE A 1 183 ? -7.107 -0.283 4.282 1.00 89.94 183 ILE A N 1
ATOM 1414 C CA . ILE A 1 183 ? -8.465 -0.039 4.820 1.00 89.94 183 ILE A CA 1
ATOM 1415 C C . ILE A 1 183 ? -9.327 -1.299 4.716 1.00 89.94 183 ILE A C 1
ATOM 1417 O O . ILE A 1 183 ? -9.891 -1.758 5.708 1.00 89.94 183 ILE A O 1
ATOM 1421 N N . ILE A 1 184 ? -9.416 -1.878 3.519 1.00 90.44 184 ILE A N 1
ATOM 1422 C CA . ILE A 1 184 ? -10.249 -3.056 3.267 1.00 90.44 184 ILE A CA 1
ATOM 1423 C C . ILE A 1 184 ? -9.756 -4.231 4.113 1.00 90.44 184 ILE A C 1
ATOM 1425 O O . ILE A 1 184 ? -10.557 -4.898 4.765 1.00 90.44 184 ILE A O 1
ATOM 1429 N N . THR A 1 185 ? -8.441 -4.460 4.150 1.00 94.12 185 THR A N 1
ATOM 1430 C CA . THR A 1 185 ? -7.845 -5.563 4.910 1.00 94.12 185 THR A CA 1
ATOM 1431 C C . THR A 1 185 ? -8.162 -5.445 6.393 1.00 94.12 185 THR A C 1
ATOM 1433 O O . THR A 1 185 ? -8.709 -6.386 6.970 1.00 94.12 185 THR A O 1
ATOM 1436 N N . VAL A 1 186 ? -7.862 -4.301 7.016 1.00 94.19 186 VAL A N 1
ATOM 1437 C CA . VAL A 1 186 ? -8.072 -4.137 8.460 1.00 94.19 186 VAL A CA 1
ATOM 1438 C C . VAL A 1 186 ? -9.550 -4.229 8.814 1.00 94.19 186 VAL A C 1
ATOM 1440 O O . VAL A 1 186 ? -9.889 -4.885 9.797 1.00 94.19 186 VAL A O 1
ATOM 1443 N N . SER A 1 187 ? -10.437 -3.679 7.979 1.00 90.81 187 SER A N 1
ATOM 1444 C CA . SER A 1 187 ? -11.874 -3.756 8.223 1.00 90.81 187 SER A CA 1
ATOM 1445 C C . SER A 1 187 ? -12.426 -5.174 8.093 1.00 90.81 187 SER A C 1
ATOM 1447 O O . SER A 1 187 ? -13.209 -5.613 8.933 1.00 90.81 187 SER A O 1
ATOM 1449 N N . LEU A 1 188 ? -12.005 -5.935 7.080 1.00 92.06 188 LEU A N 1
ATOM 1450 C CA . LEU A 1 188 ? -12.435 -7.327 6.918 1.00 92.06 188 LEU A CA 1
ATOM 1451 C C . LEU A 1 188 ? -11.912 -8.223 8.045 1.00 92.06 188 LEU A C 1
ATOM 1453 O O . LEU A 1 188 ? -12.657 -9.062 8.561 1.00 92.06 188 LEU A O 1
ATOM 1457 N N . VAL A 1 189 ? -10.650 -8.043 8.448 1.00 94.88 189 VAL A N 1
ATOM 1458 C CA . VAL A 1 189 ? -10.068 -8.786 9.572 1.00 94.88 189 VAL A CA 1
ATOM 1459 C C . VAL A 1 189 ? -10.808 -8.443 10.860 1.00 94.88 189 VAL A C 1
ATOM 1461 O O . VAL A 1 189 ? -11.218 -9.362 11.568 1.00 94.88 189 VAL A O 1
ATOM 1464 N N . ASP A 1 190 ? -11.035 -7.159 11.141 1.00 92.81 190 ASP A N 1
ATOM 1465 C CA . ASP A 1 190 ? -11.759 -6.697 12.326 1.00 92.81 190 ASP A CA 1
ATOM 1466 C C . ASP A 1 190 ? -13.180 -7.268 12.394 1.00 92.81 190 ASP A C 1
ATOM 1468 O O . ASP A 1 190 ? -13.560 -7.836 13.418 1.00 92.81 190 ASP A O 1
ATOM 1472 N N . LEU A 1 191 ? -13.930 -7.224 11.287 1.00 89.56 191 LEU A N 1
ATOM 1473 C CA . LEU A 1 191 ? -15.262 -7.830 11.186 1.00 89.56 191 LEU A CA 1
ATOM 1474 C C . LEU A 1 191 ? -15.231 -9.340 11.451 1.00 89.56 191 LEU A C 1
ATOM 1476 O O . LEU A 1 191 ? -16.144 -9.882 12.083 1.00 89.56 191 LEU A O 1
ATOM 1480 N N . ARG A 1 192 ? -14.180 -10.033 10.996 1.00 93.19 192 ARG A N 1
ATOM 1481 C CA . ARG A 1 192 ? -14.022 -11.478 11.197 1.00 93.19 192 ARG A CA 1
ATOM 1482 C C . ARG A 1 192 ? -13.734 -11.832 12.653 1.00 93.19 192 ARG A C 1
ATOM 1484 O O . ARG A 1 192 ? -14.289 -12.815 13.147 1.00 93.19 192 ARG A O 1
ATOM 1491 N N . ILE A 1 193 ? -12.875 -11.070 13.326 1.00 92.19 193 ILE A N 1
ATOM 1492 C CA . ILE A 1 193 ? -12.468 -11.341 14.716 1.00 92.19 193 ILE A CA 1
ATOM 1493 C C . ILE A 1 193 ? -13.320 -10.600 15.758 1.00 92.19 193 ILE A C 1
ATOM 1495 O O . ILE A 1 193 ? -13.182 -10.877 16.948 1.00 92.19 193 ILE A O 1
ATOM 1499 N N . LYS A 1 194 ? -14.220 -9.712 15.313 1.00 87.62 194 LYS A N 1
ATOM 1500 C CA . LYS A 1 194 ? -15.187 -8.937 16.109 1.00 87.62 194 LYS A CA 1
ATOM 1501 C C . LYS A 1 194 ? -14.536 -8.071 17.189 1.00 87.62 194 LYS A C 1
ATOM 1503 O O . LYS A 1 194 ? -14.982 -8.055 18.334 1.00 87.62 194 LYS A O 1
ATOM 1508 N N . THR A 1 195 ? -13.462 -7.377 16.829 1.00 77.94 195 THR A N 1
ATOM 1509 C CA . THR A 1 195 ? -12.693 -6.546 17.765 1.00 77.94 195 THR A CA 1
ATOM 1510 C C . THR A 1 195 ? -13.311 -5.190 18.039 1.00 77.94 195 THR A C 1
ATOM 1512 O O . THR A 1 195 ? -13.313 -4.759 19.189 1.00 77.94 195 THR A O 1
ATOM 1515 N N . ASN A 1 196 ? -13.837 -4.527 17.012 1.00 78.25 196 ASN A N 1
ATOM 1516 C CA . ASN A 1 196 ? -14.440 -3.209 17.138 1.00 78.25 196 ASN A CA 1
ATOM 1517 C C . ASN A 1 196 ? -15.912 -3.226 16.721 1.00 78.25 196 ASN A C 1
ATOM 1519 O O . ASN A 1 196 ? -16.462 -4.220 16.238 1.00 78.25 196 ASN A O 1
ATOM 1523 N N . THR A 1 197 ? -16.589 -2.098 16.937 1.00 76.25 197 THR A N 1
ATOM 1524 C CA . THR A 1 197 ? -17.977 -1.952 16.497 1.00 76.25 197 THR A CA 1
ATOM 1525 C C . THR A 1 197 ? -18.056 -1.956 14.970 1.00 76.25 197 THR A C 1
ATOM 1527 O O . THR A 1 197 ? -17.273 -1.298 14.287 1.00 76.25 197 THR A O 1
ATOM 1530 N N . VAL A 1 198 ? -19.067 -2.635 14.420 1.00 76.44 198 VAL A N 1
ATOM 1531 C CA . VAL A 1 198 ? -19.314 -2.716 12.967 1.00 76.44 198 VAL A CA 1
ATOM 1532 C C . VAL A 1 198 ? -19.399 -1.321 12.314 1.00 76.44 198 VAL A C 1
ATOM 1534 O O . VAL A 1 198 ? -19.044 -1.146 11.153 1.00 76.44 198 VAL A O 1
ATOM 1537 N N . ARG A 1 199 ? -19.800 -0.293 13.074 1.00 73.62 199 ARG A N 1
ATOM 1538 C CA . ARG A 1 199 ? -19.869 1.101 12.607 1.00 73.62 199 ARG A CA 1
ATOM 1539 C C . ARG A 1 199 ? -18.519 1.687 12.209 1.00 73.62 199 ARG A C 1
ATOM 1541 O O . ARG A 1 199 ? -18.475 2.428 11.234 1.00 73.62 199 ARG A O 1
ATOM 1548 N N . ILE A 1 200 ? -17.445 1.362 12.929 1.00 76.00 200 ILE A N 1
ATOM 1549 C CA . ILE A 1 200 ? -16.096 1.847 12.599 1.00 76.00 200 ILE A CA 1
ATOM 1550 C C . ILE A 1 200 ? -15.689 1.316 11.223 1.00 76.00 200 ILE A C 1
ATOM 1552 O O . ILE A 1 200 ? -15.227 2.084 10.384 1.00 76.00 200 ILE A O 1
ATOM 1556 N N . ASN A 1 201 ? -15.975 0.039 10.955 1.00 79.31 201 ASN A N 1
ATOM 1557 C CA . ASN A 1 201 ? -15.741 -0.582 9.654 1.00 79.31 201 ASN A CA 1
ATOM 1558 C C . ASN A 1 201 ? -16.552 0.085 8.535 1.00 79.31 201 ASN A C 1
ATOM 1560 O O . ASN A 1 201 ? -15.989 0.414 7.495 1.00 79.31 201 ASN A O 1
ATOM 1564 N N . TYR A 1 202 ? -17.845 0.356 8.749 1.00 77.62 202 TYR A N 1
ATOM 1565 C CA . TYR A 1 202 ? -18.657 1.061 7.749 1.00 77.62 202 TYR A CA 1
ATOM 1566 C C . TYR A 1 202 ? -18.152 2.474 7.463 1.00 77.62 202 TYR A C 1
ATOM 1568 O O . TYR A 1 202 ? -18.096 2.859 6.300 1.00 77.62 202 TYR A O 1
ATOM 1576 N N . LEU A 1 203 ? -17.762 3.232 8.491 1.00 76.19 203 LEU A N 1
ATOM 1577 C CA . LEU A 1 203 ? -17.193 4.566 8.306 1.00 76.19 203 LEU A CA 1
ATOM 1578 C C . LEU A 1 203 ? -15.885 4.501 7.518 1.00 76.19 203 LEU A C 1
ATOM 1580 O O . LEU A 1 203 ? -15.709 5.269 6.581 1.00 76.19 203 LEU A O 1
ATOM 1584 N N . PHE A 1 204 ? -14.999 3.559 7.840 1.00 76.88 204 PHE A N 1
ATOM 1585 C CA . PHE A 1 204 ? -13.737 3.387 7.119 1.00 76.88 204 PHE A CA 1
ATOM 1586 C C . PHE A 1 204 ? -13.933 2.995 5.658 1.00 76.88 204 PHE A C 1
ATOM 1588 O O . PHE A 1 204 ? -13.285 3.562 4.781 1.00 76.88 204 PHE A O 1
ATOM 1595 N N . ILE A 1 205 ? -14.856 2.074 5.380 1.00 77.62 205 ILE A N 1
ATOM 1596 C CA . ILE A 1 205 ? -15.193 1.669 4.012 1.00 77.62 205 ILE A CA 1
ATOM 1597 C C . ILE A 1 205 ? -15.861 2.823 3.260 1.00 77.62 205 ILE A C 1
ATOM 1599 O O . ILE A 1 205 ? -15.534 3.058 2.100 1.00 77.62 205 ILE A O 1
ATOM 1603 N N . LEU A 1 206 ? -16.767 3.567 3.898 1.00 78.94 206 LEU A N 1
ATOM 1604 C CA . LEU A 1 206 ? -17.427 4.720 3.286 1.00 78.94 206 LEU A CA 1
ATOM 1605 C C . LEU A 1 206 ? -16.415 5.820 2.959 1.00 78.94 206 LEU A C 1
ATOM 1607 O O . LEU A 1 206 ? -16.394 6.309 1.834 1.00 78.94 206 LEU A O 1
ATOM 1611 N N . PHE A 1 207 ? -15.538 6.170 3.903 1.00 74.19 207 PHE A N 1
ATOM 1612 C CA . PHE A 1 207 ? -14.475 7.137 3.651 1.00 74.19 207 PHE A CA 1
ATOM 1613 C C . PHE A 1 207 ? -13.545 6.633 2.551 1.00 74.19 207 PHE A C 1
ATOM 1615 O O . PHE A 1 207 ? -13.336 7.352 1.580 1.00 74.19 207 PHE A O 1
ATOM 1622 N N . GLY A 1 208 ? -13.094 5.379 2.619 1.00 70.50 208 GLY A N 1
ATOM 1623 C CA . GLY A 1 208 ? -12.265 4.777 1.579 1.00 70.50 208 GLY A CA 1
ATOM 1624 C C . GLY A 1 208 ? -12.918 4.838 0.192 1.00 70.50 208 GLY A C 1
ATOM 1625 O O . GLY A 1 208 ? -12.351 5.360 -0.758 1.00 70.50 208 GLY A O 1
ATOM 1626 N N . THR A 1 209 ? -14.160 4.387 0.056 1.00 71.81 209 THR A N 1
ATOM 1627 C CA . THR A 1 209 ? -14.868 4.420 -1.237 1.00 71.81 209 THR A CA 1
ATOM 1628 C C . THR A 1 209 ? -15.126 5.844 -1.731 1.00 71.81 209 THR A C 1
ATOM 1630 O O . THR A 1 209 ? -14.954 6.110 -2.920 1.00 71.81 209 THR A O 1
ATOM 1633 N N . SER A 1 210 ? -15.445 6.784 -0.836 1.00 69.88 210 SER A N 1
ATOM 1634 C CA . SER A 1 210 ? -15.642 8.196 -1.192 1.00 69.88 210 SER A CA 1
ATOM 1635 C C . SER A 1 210 ? -14.384 8.866 -1.755 1.00 69.88 210 SER A C 1
ATOM 1637 O O . SER A 1 210 ? -14.498 9.834 -2.497 1.00 69.88 210 SER A O 1
ATOM 1639 N N . MET A 1 211 ? -13.195 8.333 -1.458 1.00 69.56 211 MET A N 1
ATOM 1640 C CA . MET A 1 211 ? -11.916 8.832 -1.971 1.00 69.56 211 MET A CA 1
ATOM 1641 C C . MET A 1 211 ? -11.587 8.338 -3.384 1.00 69.56 211 MET A C 1
ATOM 1643 O O . MET A 1 211 ? -10.792 8.973 -4.075 1.00 69.56 211 MET A O 1
ATOM 1647 N N . ILE A 1 212 ? -12.181 7.224 -3.826 1.00 72.44 212 ILE A N 1
ATOM 1648 C CA . ILE A 1 212 ? -11.938 6.682 -5.170 1.00 72.44 212 ILE A CA 1
ATOM 1649 C C . ILE A 1 212 ? -12.403 7.692 -6.222 1.00 72.44 212 ILE A C 1
ATOM 1651 O O . ILE A 1 212 ? -11.696 7.930 -7.191 1.00 72.44 212 ILE A O 1
ATOM 1655 N N . VAL A 1 213 ? -13.556 8.334 -6.012 1.00 69.94 213 VAL A N 1
ATOM 1656 C CA . VAL A 1 213 ? -14.138 9.264 -6.992 1.00 69.94 213 VAL A CA 1
ATOM 1657 C C . VAL A 1 213 ? -13.261 10.508 -7.214 1.00 69.94 213 VAL A C 1
ATOM 1659 O O . VAL A 1 213 ? -12.888 10.737 -8.363 1.00 69.94 213 VAL A O 1
ATOM 1662 N N . PRO A 1 214 ? -12.854 11.284 -6.186 1.00 67.62 214 PRO A N 1
ATOM 1663 C CA . PRO A 1 214 ? -11.924 12.399 -6.367 1.00 67.62 214 PRO A CA 1
ATOM 1664 C C . PRO A 1 214 ? -10.596 11.975 -6.989 1.00 67.62 214 PRO A C 1
ATOM 1666 O O . PRO A 1 214 ? -10.071 12.693 -7.831 1.00 67.62 214 PRO A O 1
ATOM 1669 N N . TYR A 1 215 ? -10.072 10.805 -6.611 1.00 70.38 215 TYR A N 1
ATOM 1670 C CA . TYR A 1 215 ? -8.832 10.306 -7.192 1.00 70.38 215 TYR A CA 1
ATOM 1671 C C . TYR A 1 215 ? -8.983 10.033 -8.690 1.00 70.38 215 TYR A C 1
ATOM 1673 O O . TYR A 1 215 ? -8.184 10.522 -9.478 1.00 70.38 215 TYR A O 1
ATOM 1681 N N . LEU A 1 216 ? -10.043 9.330 -9.098 1.00 72.00 216 LEU A N 1
ATOM 1682 C CA . LEU A 1 216 ? -10.336 9.079 -10.511 1.00 72.00 216 LEU A CA 1
ATOM 1683 C C . LEU A 1 216 ? -10.547 10.377 -11.305 1.00 72.00 216 LEU A C 1
ATOM 1685 O O . LEU A 1 216 ? -10.166 10.430 -12.468 1.00 72.00 216 LEU A O 1
ATOM 1689 N N . LEU A 1 217 ? -11.113 11.419 -10.688 1.00 69.88 217 LEU A N 1
ATOM 1690 C CA . LEU A 1 217 ? -11.259 12.737 -11.315 1.00 69.88 217 LEU A CA 1
ATOM 1691 C C . LEU A 1 217 ? -9.919 13.465 -11.503 1.00 69.88 217 LEU A C 1
ATOM 1693 O O . LEU A 1 217 ? -9.797 14.236 -12.443 1.00 69.88 217 LEU A O 1
ATOM 1697 N N . MET A 1 218 ? -8.915 13.219 -10.654 1.00 67.75 218 MET A N 1
ATOM 1698 C CA . MET A 1 218 ? -7.557 13.759 -10.840 1.00 67.75 218 MET A CA 1
ATOM 1699 C C . MET A 1 218 ? -6.765 13.047 -11.945 1.00 67.75 218 MET A C 1
ATOM 1701 O O . MET A 1 218 ? -5.716 13.538 -12.351 1.00 67.75 218 MET A O 1
ATOM 1705 N N . LEU A 1 219 ? -7.224 11.873 -12.390 1.00 64.56 219 LEU A N 1
ATOM 1706 C CA . LEU A 1 219 ? -6.581 11.096 -13.453 1.00 64.56 219 LEU A CA 1
ATOM 1707 C C . LEU A 1 219 ? -7.045 11.490 -14.865 1.00 64.56 219 LEU A C 1
ATOM 1709 O O . LEU A 1 219 ? -6.503 10.957 -15.833 1.00 64.56 219 LEU A O 1
ATOM 1713 N N . GLN A 1 220 ? -8.062 12.351 -14.972 1.00 62.78 220 GLN A N 1
ATOM 1714 C CA . GLN A 1 220 ? -8.615 12.873 -16.228 1.00 62.78 220 GLN A CA 1
ATOM 1715 C C . GLN A 1 220 ? -7.905 14.159 -16.644 1.00 62.78 220 GLN A C 1
ATOM 1717 O O . GLN A 1 220 ? -7.683 14.314 -17.865 1.00 62.78 220 GLN A O 1
#

Secondary structure (DSSP, 8-state):
--TTS-HHHIIIIISEETTS--HHHHHHGGG--S-HHHHHHHHHHHHHHHHHHHHH---HHHHHHHHHHHHHHHHHHHHHHHHHHHHHTT---EE--SHHHHHHHHHHHHHHHHHHHS--PPPPGGG----PPPPHHHHHHHHHHHHHHHHHHHHHHHTT-SB-TTS-B--HHHHHHHHHHHHHHHHHHHHHHT-S-HHHHHHHHHHHHHHHHHHHHHT-

Radius of gyration: 19.28 Å; Cα contacts (8 Å, |Δi|>4): 272; chains: 1; bounding box: 62×32×48 Å

Sequence (220 aa):
MIWSLAAEIKYGYFILDTTAPRWTNIFLSSYTHSDWSHLCNNIGLYLLALTLIFTCCANPKLLHYSSLIVLIVVPLFTSAVTMHLSATLSQGLYSQGFSAVAYAYTAIGLYTFFSIIMPAMPPLPFERESMHPYPKRHIAALFLIMATVILVLAHGLSAGEIITANGNFVNGPAHVIGFFAGIITVSLVDLRIKTNTVRINYLFILFGTSMIVPYLLMLQ

Organism: Methanogenium organophilum (NCBI:txid2199)

Mean predicted aligned error: 7.49 Å

Solvent-accessible surface area (backbone atoms only — not comparable to full-atom values): 11691 Å² total; per-residue (Å²): 119,54,68,88,55,56,67,69,56,38,56,58,36,36,28,25,34,55,80,70,69,40,80,52,6,41,44,40,4,35,78,26,37,77,47,66,69,65,43,51,53,27,50,51,49,29,52,53,16,48,52,41,26,71,74,36,50,89,50,69,65,55,53,52,56,32,48,56,48,43,78,52,49,42,35,45,52,39,40,52,51,52,38,51,50,25,60,75,69,75,42,80,45,79,45,60,34,43,42,25,51,22,31,15,41,35,31,40,12,50,51,26,43,47,61,63,64,53,60,85,70,72,79,74,62,91,84,50,93,71,90,65,80,78,57,67,68,59,56,52,40,53,49,52,50,52,48,53,48,50,52,50,46,55,53,42,54,66,51,30,38,54,54,47,100,85,70,47,80,41,73,8,59,36,35,48,49,15,24,48,50,16,44,53,41,43,38,52,48,31,67,73,70,61,75,65,62,71,62,60,40,52,52,51,51,49,53,52,57,62,48,51,58,62,52,58,61,72,73,110

pLDDT: mean 81.97, std 14.18, range [48.34, 97.38]

Nearest PDB structures (foldseek):
  8f6i-assembly1_A  TM=2.772E-01  e=1.696E+00  Shewanella oneidensis MR-1
  5d18-assembly1_A  TM=3.163E-01  e=9.230E+00  Mycobacterium tuberculosis